Protein AF-0000000068872355 (afdb_homodimer)

Sequence (188 aa):
MAGAKAKSTAKADAQRKAGERTPVHMHPDPQFSCVRQGRVLDQIEGHEDKVYEPGECYLMPPNTKARLLGRSSPIQGSTPTPPSPLDRRWLPSAMAGAKAKSTAKADAQRKAGERTPVHMHPDPQFSCVRQGRVLDQIEGHEDKVYEPGECYLMPPNTKARLLGRSSPIQGSTPTPPSPLDRRWLPSA

Radius of gyration: 17.48 Å; Cα contacts (8 Å, |Δi|>4): 429; chains: 2; bounding box: 42×48×60 Å

Foldseek 3Di:
DPPPPPPDDDDDDDDADAFGKDAKDFAQQKDKDAAQAAKKWKDWVPDDIDIHHHPDMDIHHHPTIIMMGGHGDPPVPHDPDPDDPVNPPNPDPD/DPPPPPPDDDDDDDDADAFGKDAKDFAQQKDKDAAQAAKKWKDWVPDDIDIHHHPDMDIHHHPTIIMMGGHGDPPVPDDPDPDDPVNPPNPDPD

Solvent-accessible surface area (backbone atoms only — not comparable to full-atom values): 10446 Å² total; per-residue (Å²): 127,79,68,73,72,70,78,31,54,10,30,29,35,42,45,27,44,46,75,37,55,51,52,78,42,48,28,80,59,61,38,50,32,38,28,69,33,42,21,38,38,41,40,38,70,96,53,75,72,45,75,37,41,55,79,36,67,52,74,46,61,48,68,37,48,29,36,44,28,15,27,55,56,50,55,88,91,46,71,64,77,68,82,50,76,73,72,57,62,61,82,81,94,126,125,78,68,72,73,70,79,31,53,11,30,30,36,42,47,27,44,46,74,37,57,51,55,80,42,49,27,79,58,62,38,46,33,36,26,69,32,43,20,38,37,41,39,39,70,96,52,76,72,42,76,38,42,54,80,37,69,50,74,45,61,48,69,38,50,30,35,43,28,17,27,55,55,50,56,89,89,46,72,66,76,66,82,50,77,75,73,57,64,62,82,76,87,122

Nearest PDB structures (foldseek):
  8oz8-assembly1_A  TM=9.283E-01  e=4.177E-03  Granulicella tundricola
  4b29-assembly1_A  TM=9.163E-01  e=4.941E-03  Roseovarius nubinhibens ISM
  2b8m-assembly1_A-2  TM=8.880E-01  e=1.081E-02  Methanocaldococcus jannaschii
  5cu1-assembly1_A  TM=9.027E-01  e=1.692E-02  Ruegeria pomeroyi DSS-3
  2i45-assembly3_E  TM=8.762E-01  e=2.238E-02  Neisseria meningitidis

Organism: Emiliania huxleyi (strain CCMP1516) (NCBI:txid280463)

InterPro domains:
  IPR011051 RmlC-like cupin domain superfamily [SSF51182] (17-65)
  IPR013096 Cupin 2, conserved barrel [PF07883] (18-65)
  IPR014710 RmlC-like jelly roll fold [G3DSA:2.60.120.10] (2-69)

Structure (mmCIF, N/CA/C/O backbone):
data_AF-0000000068872355-model_v1
#
loop_
_entity.id
_entity.type
_entity.pdbx_description
1 polymer 'Cupin type-2 domain-containing protein'
#
loop_
_atom_site.group_PDB
_atom_site.id
_atom_site.type_symbol
_atom_site.label_atom_id
_atom_site.label_alt_id
_atom_site.label_comp_id
_atom_site.label_asym_id
_atom_site.label_entity_id
_atom_site.label_seq_id
_atom_site.pdbx_PDB_ins_code
_atom_site.Cartn_x
_atom_site.Cartn_y
_atom_site.Cartn_z
_atom_site.occupancy
_atom_site.B_iso_or_equiv
_atom_site.auth_seq_id
_atom_site.auth_comp_id
_atom_site.auth_asym_id
_atom_site.auth_atom_id
_atom_site.pdbx_PDB_model_num
ATOM 1 N N . MET A 1 1 ? -2.02 -13.586 -33.75 1 28.69 1 MET A N 1
ATOM 2 C CA . MET A 1 1 ? -2.254 -12.406 -32.938 1 28.69 1 MET A CA 1
ATOM 3 C C . MET A 1 1 ? -1.99 -12.719 -31.469 1 28.69 1 MET A C 1
ATOM 5 O O . MET A 1 1 ? -2.629 -13.602 -30.891 1 28.69 1 MET A O 1
ATOM 9 N N . ALA A 1 2 ? -0.794 -12.859 -31.047 1 34.19 2 ALA A N 1
ATOM 10 C CA . ALA A 1 2 ? -0.395 -13.219 -29.688 1 34.19 2 ALA A CA 1
ATOM 11 C C . ALA A 1 2 ? -1.218 -12.453 -28.656 1 34.19 2 ALA A C 1
ATOM 13 O O . ALA A 1 2 ? -1.307 -11.219 -28.719 1 34.19 2 ALA A O 1
ATOM 14 N N . GLY A 1 3 ? -2.332 -12.836 -28.375 1 36.47 3 GLY A N 1
ATOM 15 C CA . GLY A 1 3 ? -3.234 -12.18 -27.453 1 36.47 3 GLY A CA 1
ATOM 16 C C . GLY A 1 3 ? -2.512 -11.406 -26.359 1 36.47 3 GLY A C 1
ATOM 17 O O . GLY A 1 3 ? -1.562 -11.922 -25.766 1 36.47 3 GLY A O 1
ATOM 18 N N . ALA A 1 4 ? -2.32 -10.195 -26.625 1 41.22 4 ALA A N 1
ATOM 19 C CA . ALA A 1 4 ? -1.746 -9.25 -25.672 1 41.22 4 ALA A CA 1
ATOM 20 C C . ALA A 1 4 ? -2.041 -9.68 -24.234 1 41.22 4 ALA A C 1
ATOM 22 O O . ALA A 1 4 ? -3.199 -9.906 -23.875 1 41.22 4 ALA A O 1
ATOM 23 N N . LYS A 1 5 ? -1.373 -10.68 -23.766 1 47.12 5 LYS A N 1
ATOM 24 C CA . LYS A 1 5 ? -1.485 -11.125 -22.375 1 47.12 5 LYS A CA 1
ATOM 25 C C . LYS A 1 5 ? -1.863 -9.969 -21.453 1 47.12 5 LYS A C 1
ATOM 27 O O . LYS A 1 5 ? -1.129 -8.984 -21.359 1 47.12 5 LYS A O 1
ATOM 32 N N . ALA A 1 6 ? -3.057 -9.5 -21.547 1 50.94 6 ALA A N 1
ATOM 33 C CA . ALA A 1 6 ? -3.672 -8.445 -20.734 1 50.94 6 ALA A CA 1
ATOM 34 C C . ALA A 1 6 ? -3.014 -8.352 -19.359 1 50.94 6 ALA A C 1
ATOM 36 O O . ALA A 1 6 ? -2.998 -9.32 -18.609 1 50.94 6 ALA A O 1
ATOM 37 N N . LYS A 1 7 ? -1.912 -7.578 -19.406 1 61.66 7 LYS A N 1
ATOM 38 C CA . LYS A 1 7 ? -1.18 -7.422 -18.156 1 61.66 7 LYS A CA 1
ATOM 39 C C . LYS A 1 7 ? -2.125 -7.086 -17 1 61.66 7 LYS A C 1
ATOM 41 O O . LYS A 1 7 ? -2.965 -6.191 -17.125 1 61.66 7 LYS A O 1
ATOM 46 N N . SER A 1 8 ? -2.602 -8.07 -16.266 1 81.12 8 SER A N 1
ATOM 47 C CA . SER A 1 8 ? -3.578 -7.918 -15.195 1 81.12 8 SER A CA 1
ATOM 48 C C . SER A 1 8 ? -2.99 -7.141 -14.023 1 81.12 8 SER A C 1
ATOM 50 O O . SER A 1 8 ? -1.785 -7.207 -13.766 1 81.12 8 SER A O 1
ATOM 52 N N . THR A 1 9 ? -3.605 -6.043 -13.703 1 88.5 9 THR A N 1
ATOM 53 C CA . THR A 1 9 ? -3.254 -5.23 -12.547 1 88.5 9 THR A CA 1
ATOM 54 C C . THR A 1 9 ? -4.129 -5.59 -11.344 1 88.5 9 THR A C 1
ATOM 56 O O . THR A 1 9 ? -5.355 -5.668 -11.469 1 88.5 9 THR A O 1
ATOM 59 N N . ALA A 1 10 ? -3.461 -5.906 -10.328 1 92.75 10 ALA A N 1
ATOM 60 C CA . ALA A 1 10 ? -4.184 -6.086 -9.07 1 92.75 10 ALA A CA 1
ATOM 61 C C . ALA A 1 10 ? -4.316 -4.766 -8.32 1 92.75 10 ALA A C 1
ATOM 63 O O . ALA A 1 10 ? -3.422 -3.92 -8.375 1 92.75 10 ALA A O 1
ATOM 64 N N . LYS A 1 11 ? -5.457 -4.605 -7.684 1 94 11 LYS A N 1
ATOM 65 C CA . LYS A 1 11 ? -5.723 -3.436 -6.852 1 94 11 LYS A CA 1
ATOM 66 C C . LYS A 1 11 ? -6.137 -3.846 -5.441 1 94 11 LYS A C 1
ATOM 68 O O . LYS A 1 11 ? -6.996 -4.711 -5.27 1 94 11 LYS A O 1
ATOM 73 N N . ALA A 1 12 ? -5.512 -3.312 -4.469 1 95.94 12 ALA A N 1
ATOM 74 C CA . ALA A 1 12 ? -5.879 -3.529 -3.072 1 95.94 12 ALA A CA 1
ATOM 75 C C . ALA A 1 12 ? -5.934 -2.209 -2.309 1 95.94 12 ALA A C 1
ATOM 77 O O . ALA A 1 12 ? -5.148 -1.296 -2.576 1 95.94 12 ALA A O 1
ATOM 78 N N . ASP A 1 13 ? -6.828 -2.07 -1.401 1 96.38 13 ASP A N 1
ATOM 79 C CA . ASP A 1 13 ? -6.871 -0.88 -0.557 1 96.38 13 ASP A CA 1
ATOM 80 C C . ASP A 1 13 ? -5.973 -1.038 0.665 1 96.38 13 ASP A C 1
ATOM 82 O O . ASP A 1 13 ? -5.902 -2.117 1.257 1 96.38 13 ASP A O 1
ATOM 86 N N . ALA A 1 14 ? -5.223 -0.074 0.927 1 94.06 14 ALA A N 1
ATOM 87 C CA . ALA A 1 14 ? -4.398 -0.013 2.133 1 94.06 14 ALA A CA 1
ATOM 88 C C . ALA A 1 14 ? -4.941 1.021 3.115 1 94.06 14 ALA A C 1
ATOM 90 O O . ALA A 1 14 ? -5.316 2.127 2.719 1 94.06 14 ALA A O 1
ATOM 91 N N . GLN A 1 15 ? -4.938 0.632 4.328 1 92.81 15 GLN A N 1
ATOM 92 C CA . GLN A 1 15 ? -5.438 1.521 5.375 1 92.81 15 GLN A CA 1
ATOM 93 C C . GLN A 1 15 ? -4.305 2.012 6.27 1 92.81 15 GLN A C 1
ATOM 95 O O . GLN A 1 15 ? -3.412 1.24 6.625 1 92.81 15 GLN A O 1
ATOM 100 N N . ARG A 1 16 ? -4.406 3.232 6.559 1 91.06 16 ARG A N 1
ATOM 101 C CA . ARG A 1 16 ? -3.422 3.854 7.438 1 91.06 16 ARG A CA 1
ATOM 102 C C . ARG A 1 16 ? -4.098 4.742 8.477 1 91.06 16 ARG A C 1
ATOM 104 O O . ARG A 1 16 ? -4.832 5.668 8.125 1 91.06 16 ARG A O 1
ATOM 111 N N . LYS A 1 17 ? -3.783 4.488 9.703 1 87.12 17 LYS A N 1
ATOM 112 C CA . LYS A 1 17 ? -4.297 5.355 10.758 1 87.12 17 LYS A CA 1
ATOM 113 C C . LYS A 1 17 ? -3.639 6.73 10.711 1 87.12 17 LYS A C 1
ATOM 115 O O . LYS A 1 17 ? -2.547 6.883 10.156 1 87.12 17 LYS A O 1
ATOM 120 N N . ALA A 1 18 ? -4.398 7.68 11.242 1 86.19 18 ALA A N 1
ATOM 121 C CA . ALA A 1 18 ? -3.775 9 11.352 1 86.19 18 ALA A CA 1
ATOM 122 C C . ALA A 1 18 ? -2.455 8.922 12.109 1 86.19 18 ALA A C 1
ATOM 124 O O . ALA A 1 18 ? -2.389 8.336 13.195 1 86.19 18 ALA A O 1
ATOM 125 N N . GLY A 1 19 ? -1.415 9.438 11.5 1 84.31 19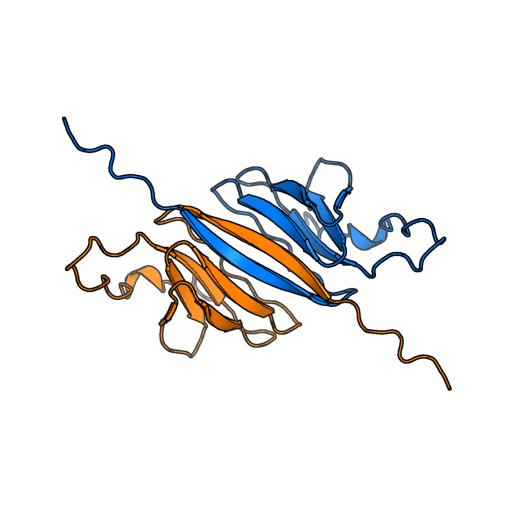 GLY A N 1
ATOM 126 C CA . GLY A 1 19 ? -0.105 9.445 12.133 1 84.31 19 GLY A CA 1
ATOM 127 C C . GLY A 1 19 ? 0.741 8.242 11.773 1 84.31 19 GLY A C 1
ATOM 128 O O . GLY A 1 19 ? 1.952 8.234 12.008 1 84.31 19 GLY A O 1
ATOM 129 N N . GLU A 1 20 ? 0.074 7.184 11.234 1 85.25 20 GLU A N 1
ATOM 130 C CA . GLU A 1 20 ? 0.83 6 10.828 1 85.25 20 GLU A CA 1
ATOM 131 C C . GLU A 1 20 ? 1.689 6.289 9.602 1 85.25 20 GLU A C 1
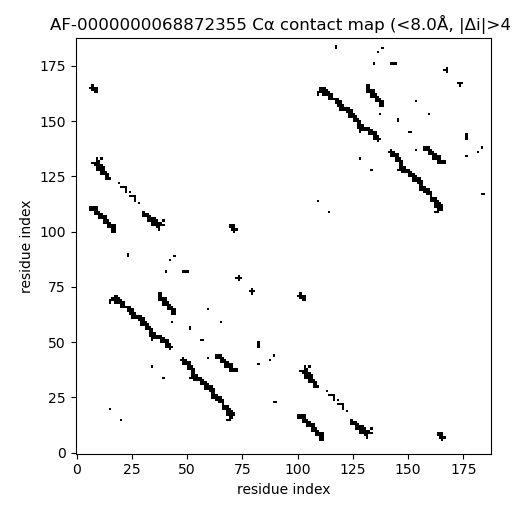ATOM 133 O O . GLU A 1 20 ? 1.227 6.91 8.648 1 85.25 20 GLU A O 1
ATOM 138 N N . ARG A 1 21 ? 2.967 5.727 9.633 1 86.31 21 ARG A N 1
ATOM 139 C CA . ARG A 1 21 ? 3.908 5.922 8.531 1 86.31 21 ARG A CA 1
ATOM 140 C C . ARG A 1 21 ? 4.402 4.582 7.996 1 86.31 21 ARG A C 1
ATOM 142 O O . ARG A 1 21 ? 4.66 3.654 8.766 1 86.31 21 ARG A O 1
ATOM 149 N N . THR A 1 22 ? 4.438 4.551 6.684 1 86 22 THR A N 1
ATOM 150 C CA . THR A 1 22 ? 5.16 3.418 6.117 1 86 22 THR A CA 1
ATOM 151 C C . THR A 1 22 ? 6.664 3.598 6.293 1 86 22 THR A C 1
ATOM 153 O O . THR A 1 22 ? 7.156 4.723 6.395 1 86 22 THR A O 1
ATOM 156 N N . PRO A 1 23 ? 7.375 2.473 6.387 1 82.88 23 PRO A N 1
ATOM 157 C CA . PRO A 1 23 ? 8.82 2.662 6.258 1 82.88 23 PRO A CA 1
ATOM 158 C C . PRO A 1 23 ? 9.219 3.27 4.914 1 82.88 23 PRO A C 1
ATOM 160 O O . PRO A 1 23 ? 8.453 3.201 3.949 1 82.88 23 PRO A O 1
ATOM 163 N N . VAL A 1 24 ? 10.414 3.885 4.926 1 84.62 24 VAL A N 1
ATOM 164 C CA . VAL A 1 24 ? 10.961 4.352 3.656 1 84.62 24 VAL A CA 1
ATOM 165 C C . VAL A 1 24 ? 11.266 3.158 2.754 1 84.62 24 VAL A C 1
ATOM 167 O O . VAL A 1 24 ? 11.867 2.176 3.195 1 84.62 24 VAL A O 1
ATOM 170 N N . HIS A 1 25 ? 10.805 3.252 1.502 1 81.62 25 HIS A N 1
ATOM 171 C CA . HIS A 1 25 ? 11.031 2.158 0.563 1 81.62 25 HIS A CA 1
ATOM 172 C C . HIS A 1 25 ? 11.055 2.664 -0.875 1 81.62 25 HIS A C 1
ATOM 174 O O . HIS A 1 25 ? 10.812 3.846 -1.128 1 81.62 25 HIS A O 1
ATOM 180 N N . MET A 1 26 ? 11.492 1.757 -1.706 1 84.19 26 MET A N 1
ATOM 181 C CA . MET A 1 26 ? 11.453 2.025 -3.141 1 84.19 26 MET A CA 1
ATOM 182 C C . MET A 1 26 ? 11.039 0.779 -3.916 1 84.19 26 MET A C 1
ATOM 184 O O . MET A 1 26 ? 11.125 -0.336 -3.398 1 84.19 26 MET A O 1
ATOM 188 N N . HIS A 1 27 ? 10.531 1.005 -5.004 1 83.75 27 HIS A N 1
ATOM 189 C CA . HIS A 1 27 ? 10.094 -0.075 -5.879 1 83.75 27 HIS A CA 1
ATOM 190 C C . HIS A 1 27 ? 10.57 0.144 -7.309 1 83.75 27 HIS A C 1
ATOM 192 O O . HIS A 1 27 ? 10.594 1.276 -7.797 1 83.75 27 HIS A O 1
ATOM 198 N N . PRO A 1 28 ? 10.914 -1.012 -7.93 1 84.75 28 PRO A N 1
ATOM 199 C CA . PRO A 1 28 ? 11.367 -0.878 -9.312 1 84.75 28 PRO A CA 1
ATOM 200 C C . PRO A 1 28 ? 10.258 -0.408 -10.258 1 84.75 28 PRO A C 1
ATOM 202 O O . PRO A 1 28 ? 10.539 0.254 -11.258 1 84.75 28 PRO A O 1
ATOM 205 N N . ASP A 1 29 ? 9.047 -0.782 -9.984 1 85.19 29 ASP A N 1
ATOM 206 C CA . ASP A 1 29 ? 7.902 -0.348 -10.781 1 85.19 29 ASP A CA 1
ATOM 207 C C . ASP A 1 29 ? 7.254 0.896 -10.18 1 85.19 29 ASP A C 1
ATOM 209 O O . ASP A 1 29 ? 7.262 1.078 -8.961 1 85.19 29 ASP A O 1
ATOM 213 N N . PRO A 1 30 ? 6.766 1.757 -11.086 1 90.19 30 PRO A N 1
ATOM 214 C CA . PRO A 1 30 ? 5.988 2.859 -10.516 1 90.19 30 PRO A CA 1
ATOM 215 C C . PRO A 1 30 ? 4.746 2.379 -9.773 1 90.19 30 PRO A C 1
ATOM 217 O O . PRO A 1 30 ? 4.156 1.358 -10.133 1 90.19 30 PRO A O 1
ATOM 220 N N . GLN A 1 31 ? 4.379 3.09 -8.75 1 90.31 31 GLN A N 1
ATOM 221 C CA . GLN A 1 31 ? 3.174 2.764 -7.996 1 90.31 31 GLN A CA 1
ATOM 222 C C . GLN A 1 31 ? 2.143 3.885 -8.094 1 90.31 31 GLN A C 1
ATOM 224 O O . GLN A 1 31 ? 2.434 5.035 -7.766 1 90.31 31 GLN A O 1
ATOM 229 N N . PHE A 1 32 ? 1.009 3.506 -8.562 1 91.94 32 PHE A N 1
ATOM 230 C CA . PHE A 1 32 ? -0.112 4.43 -8.695 1 91.94 32 PHE A CA 1
ATOM 231 C C . PHE A 1 32 ? -1.19 4.129 -7.664 1 91.94 32 PHE A C 1
ATOM 233 O O . PHE A 1 32 ? -1.651 2.99 -7.555 1 91.94 32 PHE A O 1
ATOM 240 N N . SER A 1 33 ? -1.611 5.18 -6.91 1 95.62 33 SER A N 1
ATOM 241 C CA . SER A 1 33 ? -2.598 5.008 -5.848 1 95.62 33 SER A CA 1
ATOM 242 C C . SER A 1 33 ? -3.596 6.16 -5.828 1 95.62 33 SER A C 1
ATOM 244 O O . SER A 1 33 ? -3.242 7.297 -6.145 1 95.62 33 SER A O 1
ATOM 246 N N . CYS A 1 34 ? -4.816 5.848 -5.48 1 96.06 34 CYS A N 1
ATOM 247 C CA . CYS A 1 34 ? -5.84 6.867 -5.27 1 96.06 34 CYS A CA 1
ATOM 248 C C . CYS A 1 34 ? -6.395 6.801 -3.85 1 96.06 34 CYS A C 1
ATOM 250 O O . CYS A 1 34 ? -6.727 5.719 -3.359 1 96.06 34 CYS A O 1
ATOM 252 N N . VAL A 1 35 ? -6.531 7.973 -3.256 1 96.06 35 VAL A N 1
ATOM 253 C CA . VAL A 1 35 ? -7.113 8.031 -1.918 1 96.06 35 VAL A CA 1
ATOM 254 C C . VAL A 1 35 ? -8.625 7.852 -2.002 1 96.06 35 VAL A C 1
ATOM 256 O O . VAL A 1 35 ? -9.289 8.5 -2.814 1 96.06 35 VAL A O 1
ATOM 259 N N . ARG A 1 36 ? -9.164 7.004 -1.161 1 94.25 36 ARG A N 1
ATOM 260 C CA . ARG A 1 36 ? -10.594 6.719 -1.162 1 94.25 36 ARG A CA 1
ATOM 261 C C . ARG A 1 36 ? -11.266 7.293 0.078 1 94.25 36 ARG A C 1
ATOM 263 O O . ARG A 1 36 ? -12.453 7.617 0.051 1 94.25 36 ARG A O 1
ATOM 270 N N . GLN A 1 37 ? -10.594 7.363 1.083 1 92.88 37 GLN A N 1
ATOM 271 C CA . GLN A 1 37 ? -11.047 7.891 2.365 1 92.88 37 GLN A CA 1
ATOM 272 C C . GLN A 1 37 ? -9.891 8.523 3.141 1 92.88 37 GLN A C 1
ATOM 274 O O . GLN A 1 37 ? -8.766 8.023 3.1 1 92.88 37 GLN A O 1
ATOM 279 N N . GLY A 1 38 ? -10.234 9.609 3.863 1 92.44 38 GLY A N 1
ATOM 280 C CA . GLY A 1 38 ? -9.219 10.273 4.66 1 92.44 38 GLY A CA 1
ATOM 281 C C . GLY A 1 38 ? -8.219 11.055 3.826 1 92.44 38 GLY A C 1
ATOM 282 O O . GLY A 1 38 ? -8.578 11.625 2.793 1 92.44 38 GLY A O 1
ATOM 283 N N . ARG A 1 39 ? -6.992 11.227 4.434 1 92.81 39 ARG A N 1
ATOM 284 C CA . ARG A 1 39 ? -5.918 11.961 3.773 1 92.81 39 ARG A CA 1
ATOM 285 C C . ARG A 1 39 ? -4.594 11.219 3.895 1 92.81 39 ARG A C 1
ATOM 287 O O . ARG A 1 39 ? -4.34 10.547 4.898 1 92.81 39 ARG A O 1
ATOM 294 N N . VAL A 1 40 ? -3.814 11.375 2.879 1 93.25 40 VAL A N 1
ATOM 295 C CA . VAL A 1 40 ? -2.514 10.711 2.848 1 93.25 40 VAL A CA 1
ATOM 296 C C . VAL A 1 40 ? -1.426 11.727 2.5 1 93.25 40 VAL A C 1
ATOM 298 O O . VAL A 1 40 ? -1.55 12.469 1.524 1 93.25 40 VAL A O 1
ATOM 301 N N . LEU A 1 41 ? -0.436 11.82 3.312 1 92.38 41 LEU A N 1
ATOM 302 C CA . LEU A 1 41 ? 0.767 12.578 2.986 1 92.38 41 LEU A CA 1
ATOM 303 C C . LEU A 1 41 ? 1.761 11.719 2.215 1 92.38 41 LEU A C 1
ATOM 305 O O . LEU A 1 41 ? 2.164 10.648 2.689 1 92.38 41 LEU A O 1
ATOM 309 N N . ASP A 1 42 ? 2.064 12.133 1.041 1 92.31 42 ASP A N 1
ATOM 310 C CA . ASP A 1 42 ? 3.062 11.477 0.203 1 92.31 42 ASP A CA 1
ATOM 311 C C . ASP A 1 42 ? 4.391 12.227 0.238 1 92.31 42 ASP A C 1
ATOM 313 O O . ASP A 1 42 ? 4.441 13.422 -0.074 1 92.31 42 ASP A O 1
ATOM 317 N N . GLN A 1 43 ? 5.453 11.562 0.608 1 92.31 43 GLN A N 1
ATOM 318 C CA . GLN A 1 43 ? 6.801 12.125 0.64 1 92.31 43 GLN A CA 1
ATOM 319 C C . GLN A 1 43 ? 7.734 11.359 -0.29 1 92.31 43 GLN A C 1
ATOM 321 O O . GLN A 1 43 ? 8.031 10.188 -0.05 1 92.31 43 GLN A O 1
ATOM 326 N N . ILE A 1 44 ? 8.18 12.023 -1.299 1 91.56 44 ILE A N 1
ATOM 327 C CA . ILE A 1 44 ? 9.039 11.43 -2.314 1 91.56 44 ILE A CA 1
ATOM 328 C C . ILE A 1 44 ? 10.383 12.156 -2.348 1 91.56 44 ILE A C 1
ATOM 330 O O . ILE A 1 44 ? 10.43 13.383 -2.377 1 91.56 44 ILE A O 1
ATOM 334 N N . GLU A 1 45 ? 11.453 11.312 -2.291 1 91.19 45 GLU A N 1
ATOM 335 C CA . GLU A 1 45 ? 12.789 11.898 -2.359 1 91.19 45 GLU A CA 1
ATOM 336 C C . GLU A 1 45 ? 12.922 12.828 -3.562 1 91.19 45 GLU A C 1
ATOM 338 O O . GLU A 1 45 ? 12.617 12.438 -4.691 1 91.19 45 GLU A O 1
ATOM 343 N N . GLY A 1 46 ? 13.328 14.039 -3.307 1 90.38 46 GLY A N 1
ATOM 344 C CA . GLY A 1 46 ? 13.57 15.016 -4.359 1 90.38 46 GLY A CA 1
ATOM 345 C C . GLY A 1 46 ? 12.312 15.758 -4.777 1 90.38 46 GLY A C 1
ATOM 346 O O . GLY A 1 46 ? 12.344 16.562 -5.715 1 90.38 46 GLY A O 1
ATOM 347 N N . HIS A 1 47 ? 11.195 15.531 -4.246 1 90.94 47 HIS A N 1
ATOM 348 C CA . HIS A 1 47 ? 9.93 16.188 -4.566 1 90.94 47 HIS A CA 1
ATOM 349 C C . HIS A 1 47 ? 9.352 16.891 -3.342 1 90.94 47 HIS A C 1
ATOM 351 O O . HIS A 1 47 ? 9.727 16.578 -2.209 1 90.94 47 HIS A O 1
ATOM 357 N N . GLU A 1 48 ? 8.5 17.812 -3.531 1 89.69 48 GLU A N 1
ATOM 358 C CA . GLU A 1 48 ? 7.758 18.406 -2.424 1 89.69 48 GLU A CA 1
ATOM 359 C C . GLU A 1 48 ? 6.781 17.406 -1.81 1 89.69 48 GLU A C 1
ATOM 361 O O . GLU A 1 48 ? 6.211 16.578 -2.516 1 89.69 48 GLU A O 1
ATOM 366 N N . ASP A 1 49 ? 6.609 17.562 -0.475 1 89.62 49 ASP A N 1
ATOM 367 C CA . ASP A 1 49 ? 5.586 16.766 0.192 1 89.62 49 ASP A CA 1
ATOM 368 C C . ASP A 1 49 ? 4.188 17.172 -0.267 1 89.62 49 ASP A C 1
ATOM 370 O O . ASP A 1 49 ? 3.898 18.359 -0.424 1 89.62 49 ASP A O 1
ATOM 374 N N . LYS A 1 50 ? 3.318 16.219 -0.441 1 93.19 50 LYS A N 1
ATOM 375 C CA . LYS A 1 50 ? 1.967 16.531 -0.896 1 93.19 50 LYS A CA 1
ATOM 376 C C . LYS A 1 50 ? 0.925 15.719 -0.132 1 93.19 50 LYS A C 1
ATOM 378 O O . LYS A 1 50 ? 1.118 14.523 0.112 1 93.19 50 LYS A O 1
ATOM 383 N N . VAL A 1 51 ? -0.12 16.375 0.246 1 92.38 51 VAL A N 1
ATOM 384 C CA . VAL A 1 51 ? -1.262 15.703 0.863 1 92.38 51 VAL A CA 1
ATOM 385 C C . VAL A 1 51 ? -2.334 15.43 -0.19 1 92.38 51 VAL A C 1
ATOM 387 O O . VAL A 1 51 ? -2.699 16.328 -0.957 1 92.38 51 VAL A O 1
ATOM 390 N N . TYR A 1 52 ? -2.836 14.297 -0.196 1 93.81 52 TYR A N 1
ATOM 391 C CA . TYR A 1 52 ? -3.895 13.898 -1.121 1 93.81 52 TYR A CA 1
ATOM 392 C C . TYR A 1 52 ? -5.184 13.586 -0.373 1 93.81 52 TYR A C 1
ATOM 394 O O . TYR A 1 52 ? -5.156 12.984 0.704 1 93.81 52 TYR A O 1
ATOM 402 N N . GLU A 1 53 ? -6.23 14.008 -0.951 1 93.5 53 GLU A N 1
ATOM 403 C CA . GLU A 1 53 ? -7.566 13.836 -0.385 1 93.5 53 GLU A CA 1
ATOM 404 C C . GLU A 1 53 ? -8.383 12.836 -1.202 1 93.5 53 GLU A C 1
ATOM 406 O O . GLU A 1 53 ? -7.965 12.414 -2.283 1 93.5 53 GLU A O 1
ATOM 411 N N . PRO A 1 54 ? -9.539 12.398 -0.682 1 93.44 54 PRO A N 1
ATOM 412 C CA . PRO A 1 54 ? -10.32 11.398 -1.411 1 93.44 54 PRO A CA 1
ATOM 413 C C . PRO A 1 54 ? -10.609 11.812 -2.852 1 93.44 54 PRO A C 1
ATOM 415 O O . PRO A 1 54 ? -11.031 12.945 -3.1 1 93.44 54 PRO A O 1
ATOM 418 N N . GLY A 1 55 ? -10.391 10.891 -3.699 1 94.75 55 GLY A N 1
ATOM 419 C CA . GLY A 1 55 ? -10.602 11.156 -5.113 1 94.75 55 GLY A CA 1
ATOM 420 C C . GLY A 1 55 ? -9.336 11.555 -5.844 1 94.75 55 GLY A C 1
ATOM 421 O O . GLY A 1 55 ? -9.273 11.484 -7.074 1 94.75 55 GLY A O 1
ATOM 422 N N . GLU A 1 56 ? -8.336 12.016 -5.113 1 96 56 GLU A N 1
ATOM 423 C CA . GLU A 1 56 ? -7.055 12.367 -5.723 1 96 56 GLU A CA 1
ATOM 424 C C . GLU A 1 56 ? -6.121 11.164 -5.777 1 96 56 GLU A C 1
ATOM 426 O O . GLU A 1 56 ? -6.207 10.266 -4.941 1 96 56 GLU A O 1
ATOM 431 N N . CYS A 1 57 ? -5.301 11.211 -6.797 1 97 57 CYS A N 1
ATOM 432 C CA . CYS A 1 57 ? -4.383 10.102 -7.031 1 97 57 CYS A CA 1
ATOM 433 C C . CYS A 1 57 ? -2.938 10.594 -7.07 1 97 57 CYS A C 1
ATOM 435 O O . CYS A 1 57 ? -2.682 11.766 -7.348 1 97 57 CYS A O 1
ATOM 437 N N . TYR A 1 58 ? -2.059 9.719 -6.754 1 95 58 TYR A N 1
ATOM 438 C CA . TYR A 1 58 ? -0.639 10.047 -6.762 1 95 58 TYR A CA 1
ATOM 439 C C . TYR A 1 58 ? 0.181 8.914 -7.375 1 95 58 TYR A C 1
ATOM 441 O O . TYR A 1 58 ? -0.266 7.77 -7.414 1 95 58 TYR A O 1
ATOM 449 N N . LEU A 1 59 ? 1.325 9.305 -7.91 1 94.62 59 LEU A N 1
ATOM 450 C CA . LEU A 1 59 ? 2.287 8.391 -8.516 1 94.62 59 LEU A CA 1
ATOM 451 C C . LEU A 1 59 ? 3.627 8.445 -7.785 1 94.62 59 LEU A C 1
ATOM 453 O O . LEU A 1 59 ? 4.195 9.531 -7.609 1 94.62 59 LEU A O 1
ATOM 457 N N . MET A 1 60 ? 4.074 7.348 -7.332 1 92.69 60 MET A N 1
ATOM 458 C CA . MET A 1 60 ? 5.449 7.227 -6.852 1 92.69 60 MET A CA 1
ATOM 459 C C . MET A 1 60 ? 6.367 6.719 -7.957 1 92.69 60 MET A C 1
ATOM 461 O O . MET A 1 60 ? 6.18 5.613 -8.469 1 92.69 60 MET A O 1
ATOM 465 N N . PRO A 1 61 ? 7.375 7.516 -8.359 1 94.19 61 PRO A N 1
ATOM 466 C CA . PRO A 1 61 ? 8.234 7.102 -9.469 1 94.19 61 PRO A CA 1
ATOM 467 C C . PRO A 1 61 ? 9.07 5.863 -9.141 1 94.19 61 PRO A C 1
ATOM 469 O O . PRO A 1 61 ? 9.32 5.578 -7.965 1 94.19 61 PRO A O 1
ATOM 472 N N . PRO A 1 62 ? 9.445 5.09 -10.227 1 91.88 62 PRO A N 1
ATOM 473 C CA . PRO A 1 62 ? 10.281 3.912 -9.977 1 91.88 62 PRO A CA 1
ATOM 474 C C . PRO A 1 62 ? 11.648 4.266 -9.383 1 91.88 62 PRO A C 1
ATOM 476 O O . PRO A 1 62 ? 12.219 5.301 -9.734 1 91.88 62 PRO A O 1
ATOM 479 N N . ASN A 1 63 ? 12.062 3.41 -8.461 1 92.38 63 ASN A N 1
ATOM 480 C CA . ASN A 1 63 ? 13.406 3.465 -7.906 1 92.38 63 ASN A CA 1
ATOM 481 C C . ASN A 1 63 ? 13.664 4.785 -7.188 1 92.38 63 ASN A C 1
ATOM 483 O O . ASN A 1 63 ? 14.766 5.336 -7.258 1 92.38 63 ASN A O 1
ATOM 487 N N . THR A 1 64 ? 12.664 5.359 -6.57 1 92.5 64 THR A N 1
ATOM 488 C CA . THR A 1 64 ? 12.727 6.59 -5.789 1 92.5 64 THR A CA 1
ATOM 489 C C . THR A 1 64 ? 12.258 6.344 -4.359 1 92.5 64 THR A C 1
ATOM 491 O O . THR A 1 64 ? 11.195 5.754 -4.137 1 92.5 64 THR A O 1
ATOM 494 N N . LYS A 1 65 ? 13.031 6.691 -3.445 1 90.38 65 LYS A N 1
ATOM 495 C CA . LYS A 1 65 ? 12.641 6.52 -2.049 1 90.38 65 LYS A CA 1
ATOM 496 C C . LYS A 1 65 ? 11.375 7.316 -1.728 1 90.38 65 LYS A C 1
ATOM 498 O O . LYS A 1 65 ? 11.25 8.477 -2.121 1 90.38 65 LYS A O 1
ATOM 503 N N . ALA A 1 66 ? 10.492 6.656 -1.007 1 90.81 66 ALA A N 1
ATOM 504 C CA . ALA A 1 66 ? 9.234 7.312 -0.66 1 90.81 66 ALA A CA 1
ATOM 505 C C . ALA A 1 66 ? 8.656 6.75 0.64 1 90.81 66 ALA A C 1
ATOM 507 O O . ALA A 1 66 ? 9.102 5.699 1.114 1 90.81 66 ALA A O 1
ATOM 508 N N . ARG A 1 67 ? 7.809 7.516 1.229 1 89.62 67 ARG A N 1
ATOM 509 C CA . ARG A 1 67 ? 6.984 7.023 2.328 1 89.62 67 ARG A CA 1
ATOM 510 C C . ARG A 1 67 ? 5.621 7.711 2.336 1 89.62 67 ARG A C 1
ATOM 512 O O . ARG A 1 67 ? 5.461 8.789 1.765 1 89.62 67 ARG A O 1
ATOM 519 N N . LEU A 1 68 ? 4.672 7.055 2.9 1 91.62 68 LEU A N 1
ATOM 520 C CA . LEU A 1 68 ? 3.316 7.566 3.074 1 91.62 68 LEU A CA 1
ATOM 521 C C . LEU A 1 68 ? 2.988 7.746 4.551 1 91.62 68 LEU A C 1
ATOM 523 O O . LEU A 1 68 ? 3.504 7.012 5.398 1 91.62 68 LEU A O 1
ATOM 527 N N . LEU A 1 69 ? 2.16 8.727 4.836 1 89.44 69 LEU A N 1
ATOM 528 C CA . LEU A 1 69 ? 1.63 8.945 6.176 1 89.44 69 LEU A CA 1
ATOM 529 C C . LEU A 1 69 ? 0.117 9.141 6.137 1 89.44 69 LEU A C 1
ATOM 531 O O . LEU A 1 69 ? -0.394 9.914 5.32 1 89.44 69 LEU A O 1
ATOM 535 N N . GLY A 1 70 ? -0.604 8.328 6.945 1 90.5 70 GLY A N 1
ATOM 536 C CA . GLY A 1 70 ? -2.004 8.656 7.164 1 90.5 70 GLY A CA 1
ATOM 537 C C . GLY A 1 70 ? -2.199 9.945 7.945 1 90.5 70 GLY A C 1
ATOM 538 O O . GLY A 1 70 ? -1.494 10.195 8.93 1 90.5 70 GLY A O 1
ATOM 539 N N . ARG A 1 71 ? -3.156 10.703 7.43 1 86.69 71 ARG A N 1
ATOM 540 C CA . ARG A 1 71 ? -3.441 11.969 8.102 1 86.69 71 ARG A CA 1
ATOM 541 C C . ARG A 1 71 ? -4.91 12.062 8.5 1 86.69 71 ARG A C 1
ATOM 543 O O . ARG A 1 71 ? -5.77 11.453 7.863 1 86.69 71 ARG A O 1
ATOM 550 N N . SER A 1 72 ? -5.082 12.758 9.602 1 76.81 72 SER A N 1
ATOM 551 C CA . SER A 1 72 ? -6.457 13.023 10.008 1 76.81 72 SER A CA 1
ATOM 552 C C . SER A 1 72 ? -7.141 13.992 9.047 1 76.81 72 SER A C 1
ATOM 554 O O . SER A 1 72 ? -6.477 14.789 8.383 1 76.81 72 SER A O 1
ATOM 556 N N . SER A 1 73 ? -8.391 13.625 8.773 1 66.81 73 SER A N 1
ATOM 557 C CA . SER A 1 73 ? -9.156 14.625 8.031 1 66.81 73 SER A CA 1
ATOM 558 C C . SER A 1 73 ? -9.148 15.969 8.75 1 66.81 73 SER A C 1
ATOM 560 O O . SER A 1 73 ? -9.141 16.016 9.984 1 66.81 73 SER A O 1
ATOM 562 N N . PRO A 1 74 ? -8.695 17 7.953 1 55.94 74 PRO A N 1
ATOM 563 C CA . PRO A 1 74 ? -8.758 18.281 8.664 1 55.94 74 PRO A CA 1
ATOM 564 C C . PRO A 1 74 ? -10.062 18.453 9.445 1 55.94 74 PRO A C 1
ATOM 566 O O . PRO A 1 74 ? -11.094 17.891 9.055 1 55.94 74 PRO A O 1
ATOM 569 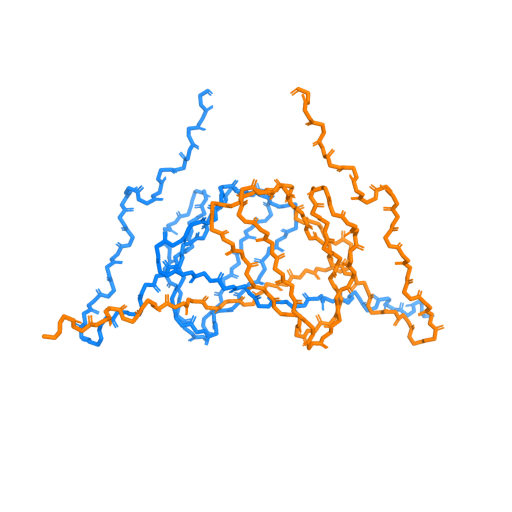N N . ILE A 1 75 ? -9.914 18.531 10.711 1 47.25 75 ILE A N 1
ATOM 570 C CA . ILE A 1 75 ? -11.133 19.062 11.312 1 47.25 75 ILE A CA 1
ATOM 571 C C . ILE A 1 75 ? -11.781 20.062 10.375 1 47.25 75 ILE A C 1
ATOM 573 O O . ILE A 1 75 ? -11.086 20.812 9.672 1 47.25 75 ILE A O 1
ATOM 577 N N . GLN A 1 76 ? -12.992 19.812 9.977 1 46.78 76 GLN A N 1
ATOM 578 C CA . GLN A 1 76 ? -13.727 20.875 9.289 1 46.78 76 GLN A CA 1
ATOM 579 C C . GLN A 1 76 ? -13.297 22.25 9.766 1 46.78 76 GLN A C 1
ATOM 581 O O . GLN A 1 76 ? -13.297 22.531 10.969 1 46.78 76 GLN A O 1
ATOM 586 N N . GLY A 1 77 ? -12.773 23.062 8.766 1 47.38 77 GLY A N 1
ATOM 587 C CA . GLY A 1 77 ? -12.383 24.453 9 1 47.38 77 GLY A CA 1
ATOM 588 C C . GLY A 1 77 ? -10.891 24.609 9.234 1 47.38 77 GLY A C 1
ATOM 589 O O . GLY A 1 77 ? -10.398 25.734 9.344 1 47.38 77 GLY A O 1
ATOM 590 N N . SER A 1 78 ? -10.352 23.453 9.648 1 46.59 78 SER A N 1
ATOM 591 C CA . SER A 1 78 ? -8.938 23.672 9.938 1 46.59 78 SER A CA 1
ATOM 592 C C . SER A 1 78 ? -8.07 23.359 8.727 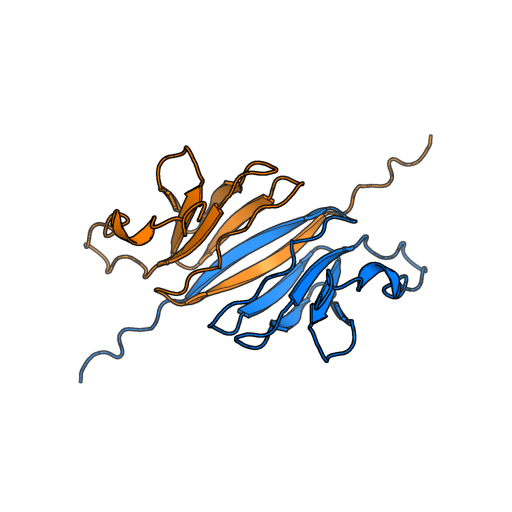1 46.59 78 SER A C 1
ATOM 594 O O . SER A 1 78 ? -8.453 22.547 7.875 1 46.59 78 SER A O 1
ATOM 596 N N . THR A 1 79 ? -7.285 24.234 8.297 1 45.62 79 THR A N 1
ATOM 597 C CA . THR A 1 79 ? -6.32 24.062 7.215 1 45.62 79 THR A CA 1
ATOM 598 C C . THR A 1 79 ? -5.461 22.828 7.445 1 45.62 79 THR A C 1
ATOM 600 O O . THR A 1 79 ? -4.957 22.609 8.547 1 45.62 79 THR A O 1
ATOM 603 N N . PRO A 1 80 ? -5.66 21.953 6.602 1 51.31 80 PRO A N 1
ATOM 604 C CA . PRO A 1 80 ? -4.781 20.797 6.777 1 51.31 80 PRO A CA 1
ATOM 605 C C . PRO A 1 80 ? -3.381 21.188 7.242 1 51.31 80 PRO A C 1
ATOM 607 O O . PRO A 1 80 ? -2.861 22.234 6.844 1 51.31 80 PRO A O 1
ATOM 610 N N . THR A 1 81 ? -2.979 20.656 8.383 1 50.97 81 THR A N 1
ATOM 611 C CA . THR A 1 81 ? -1.622 20.938 8.844 1 50.97 81 THR A CA 1
ATOM 612 C C . THR A 1 81 ? -0.599 20.531 7.789 1 50.97 81 THR A C 1
ATOM 614 O O . THR A 1 81 ? -0.632 19.391 7.297 1 50.97 81 THR A O 1
ATOM 617 N N . PRO A 1 82 ? 0.034 21.469 7.238 1 52.91 82 PRO A N 1
ATOM 618 C CA . PRO A 1 82 ? 1.084 21.125 6.277 1 52.91 82 PRO A CA 1
ATOM 619 C C . PRO A 1 82 ? 2.084 20.109 6.832 1 52.91 82 PRO A C 1
ATOM 621 O O . PRO A 1 82 ? 2.225 19.984 8.055 1 52.91 82 PRO A O 1
ATOM 624 N N . PRO A 1 83 ? 2.436 19.219 6.012 1 53.41 83 PRO A N 1
ATOM 625 C CA . PRO A 1 83 ? 3.494 18.328 6.496 1 53.41 83 PRO A CA 1
ATOM 626 C C . PRO A 1 83 ? 4.621 19.078 7.203 1 53.41 83 PRO A C 1
ATOM 628 O O . PRO A 1 83 ? 4.891 20.234 6.879 1 53.41 83 PRO A O 1
ATOM 631 N N . SER A 1 84 ? 4.895 18.625 8.375 1 51.28 84 SER A N 1
ATOM 632 C CA . SER A 1 84 ? 6.035 19.219 9.07 1 51.28 84 SER A CA 1
ATOM 633 C C . SER A 1 84 ? 7.355 18.719 8.492 1 51.28 84 SER A C 1
ATOM 635 O O . SER A 1 84 ? 7.438 17.594 8 1 51.28 84 SER A O 1
ATOM 637 N N . PRO A 1 85 ? 8.289 19.625 8.289 1 49.88 85 PRO A N 1
ATOM 638 C CA . PRO A 1 85 ? 9.617 19.188 7.863 1 49.88 85 PRO A CA 1
ATOM 639 C C . PRO A 1 85 ? 10.102 17.953 8.625 1 49.88 85 PRO A C 1
ATOM 641 O O . PRO A 1 85 ? 10.898 17.172 8.102 1 49.88 85 PRO A O 1
ATOM 644 N N . LEU A 1 86 ? 9.617 17.875 9.773 1 47.5 86 LEU A N 1
ATOM 645 C CA . LEU A 1 86 ? 10.047 16.75 10.602 1 47.5 86 LEU A CA 1
ATOM 646 C C . LEU A 1 86 ? 9.508 15.438 10.055 1 47.5 86 LEU A C 1
ATOM 648 O O . LEU A 1 86 ? 10.031 14.367 10.383 1 47.5 86 LEU A O 1
ATOM 652 N N . ASP A 1 87 ? 8.453 15.578 9.438 1 51.88 87 ASP A N 1
ATOM 653 C CA . ASP A 1 87 ? 7.867 14.375 8.852 1 51.88 87 ASP A CA 1
ATOM 654 C C . ASP A 1 87 ? 8.789 13.773 7.793 1 51.88 87 ASP A C 1
ATOM 656 O O . ASP A 1 87 ? 8.703 12.586 7.488 1 51.88 87 ASP A O 1
ATOM 660 N N . ARG A 1 88 ? 9.531 14.641 7.211 1 48.19 88 ARG A N 1
ATOM 661 C CA . ARG A 1 88 ? 10.391 14.227 6.113 1 48.19 88 ARG A CA 1
ATOM 662 C C . ARG A 1 88 ? 11.68 13.594 6.641 1 48.19 88 ARG A C 1
ATOM 664 O O . ARG A 1 88 ? 12.672 13.5 5.922 1 48.19 88 ARG A O 1
ATOM 671 N N . ARG A 1 89 ? 11.906 13.43 7.883 1 42.41 89 ARG A N 1
ATOM 672 C CA . ARG A 1 89 ? 13.234 12.867 8.102 1 42.41 89 ARG A CA 1
ATOM 673 C C . ARG A 1 89 ? 13.422 11.586 7.289 1 42.41 89 ARG A C 1
ATOM 675 O O . ARG A 1 89 ? 12.742 10.586 7.523 1 42.41 89 ARG A O 1
ATOM 682 N N . TRP A 1 90 ? 13.688 11.781 6.074 1 42.22 90 TRP A N 1
ATOM 683 C CA . TRP A 1 90 ? 14.156 10.641 5.305 1 42.22 90 TRP A CA 1
ATOM 684 C C . TRP A 1 90 ? 15.25 9.883 6.059 1 42.22 90 TRP A C 1
ATOM 686 O O . TRP A 1 90 ? 16.094 10.5 6.707 1 42.22 90 TRP A O 1
ATOM 696 N N . LEU A 1 91 ? 14.953 8.922 6.852 1 41 91 LEU A N 1
ATOM 697 C CA . LEU A 1 91 ? 16.141 8.281 7.418 1 41 91 LEU A CA 1
ATOM 698 C C . LEU A 1 91 ? 17.328 8.406 6.473 1 41 91 LEU A C 1
ATOM 700 O O . LEU A 1 91 ? 17.172 8.273 5.254 1 41 91 LEU A O 1
ATOM 704 N N . PRO A 1 92 ? 18.641 8.945 7.109 1 32.94 92 PRO A N 1
ATOM 705 C CA . PRO A 1 92 ? 19.953 9.352 6.605 1 32.94 92 PRO A CA 1
ATOM 706 C C . PRO A 1 92 ? 20.406 8.508 5.414 1 32.94 92 PRO A C 1
ATOM 708 O O . PRO A 1 92 ? 19.969 7.363 5.258 1 32.94 92 PRO A O 1
ATOM 711 N N . SER A 1 93 ? 21.266 9.078 4.48 1 28.39 93 SER A N 1
ATOM 712 C CA . SER A 1 93 ? 22.5 9 3.695 1 28.39 93 SER A CA 1
ATOM 713 C C . SER A 1 93 ? 23.484 8.008 4.301 1 28.39 93 SER A C 1
ATOM 715 O O . SER A 1 93 ? 24.281 7.402 3.586 1 28.39 93 SER A O 1
ATOM 717 N N . ALA A 1 94 ? 23.938 8.117 5.648 1 23.41 94 ALA A N 1
ATOM 718 C CA . ALA A 1 94 ? 25.328 8.109 6.102 1 23.41 94 ALA A CA 1
ATOM 719 C C . ALA A 1 94 ? 25.859 6.684 6.203 1 23.41 94 ALA A C 1
ATOM 721 O O . ALA A 1 94 ? 25.094 5.75 6.48 1 23.41 94 ALA A O 1
ATOM 722 N N . MET B 1 1 ? -16.438 15.281 28.141 1 29.08 1 MET B N 1
ATOM 723 C CA . MET B 1 1 ? -16.484 14.141 27.234 1 29.08 1 MET B CA 1
ATOM 724 C C . MET B 1 1 ? -15.461 14.289 26.125 1 29.08 1 MET B C 1
ATOM 726 O O . MET B 1 1 ? -15.508 15.25 25.344 1 29.08 1 MET B O 1
ATOM 730 N N . ALA B 1 2 ? -14.234 14.18 26.406 1 35.44 2 ALA B N 1
ATOM 731 C CA . ALA B 1 2 ? -13.133 14.383 25.469 1 35.44 2 ALA B CA 1
ATOM 732 C C . ALA B 1 2 ? -13.438 13.734 24.109 1 35.44 2 ALA B C 1
ATOM 734 O O . ALA B 1 2 ? -13.766 12.547 24.047 1 35.44 2 ALA B O 1
ATOM 735 N N . GLY B 1 3 ? -14.117 14.305 23.297 1 36.59 3 GLY B N 1
ATOM 736 C CA . GLY B 1 3 ? -14.516 13.766 22.016 1 36.59 3 GLY B CA 1
ATOM 737 C C . GLY B 1 3 ? -13.5 12.805 21.422 1 36.59 3 GLY B C 1
ATOM 738 O O . GLY B 1 3 ? -12.297 13.086 21.422 1 36.59 3 GLY B O 1
ATOM 739 N N . ALA B 1 4 ? -13.719 11.602 21.672 1 41.88 4 ALA B N 1
ATOM 740 C CA . ALA B 1 4 ? -12.938 10.5 21.125 1 41.88 4 ALA B CA 1
ATOM 741 C C . ALA B 1 4 ? -12.344 10.875 19.766 1 41.88 4 ALA B C 1
ATOM 743 O O . ALA B 1 4 ? -13.07 11.289 18.859 1 41.88 4 ALA B O 1
ATOM 744 N N . LYS B 1 5 ? -11.359 11.68 19.766 1 47.22 5 LYS B N 1
ATOM 745 C CA . LYS B 1 5 ? -10.617 12.031 18.562 1 47.22 5 LYS B CA 1
ATOM 746 C C . LYS B 1 5 ? -10.688 10.914 17.531 1 47.22 5 LYS B C 1
ATOM 748 O O . LYS B 1 5 ? -10.211 9.805 17.781 1 47.22 5 LYS B O 1
ATOM 753 N N . ALA B 1 6 ? -11.82 10.664 16.938 1 51 6 ALA B N 1
ATOM 754 C CA . ALA B 1 6 ? -12.125 9.695 15.891 1 51 6 ALA B CA 1
ATOM 755 C C . ALA B 1 6 ? -10.883 9.391 15.055 1 51 6 ALA B C 1
ATOM 757 O O . ALA B 1 6 ? -10.297 10.289 14.445 1 51 6 ALA B O 1
ATOM 758 N N . LYS B 1 7 ? -10.141 8.438 15.625 1 61.34 7 LYS B N 1
ATOM 759 C CA . LYS B 1 7 ? -8.914 8.062 14.922 1 61.34 7 LYS B CA 1
ATOM 760 C C . LYS B 1 7 ? -9.18 7.852 13.438 1 61.34 7 LYS B C 1
ATOM 762 O O . LYS B 1 7 ? -10.133 7.156 13.062 1 61.34 7 LYS B O 1
ATOM 767 N N . SER B 1 8 ? -9.016 8.875 12.609 1 81 8 SER B N 1
ATOM 768 C CA . SER B 1 8 ? -9.32 8.836 11.188 1 81 8 SER B CA 1
ATOM 769 C C . SER B 1 8 ? -8.352 7.926 10.438 1 81 8 SER B C 1
ATOM 771 O O . SER B 1 8 ? -7.195 7.785 10.828 1 81 8 SER B O 1
ATOM 773 N N . THR B 1 9 ? -8.898 6.926 9.82 1 88.75 9 THR B N 1
ATOM 774 C CA . THR B 1 9 ? -8.148 6.016 8.961 1 88.75 9 THR B CA 1
ATOM 775 C C . THR B 1 9 ? -8.227 6.465 7.504 1 88.75 9 THR B C 1
ATOM 777 O O . THR B 1 9 ? -9.312 6.742 6.988 1 88.75 9 THR B O 1
ATOM 780 N N . ALA B 1 10 ? -7.098 6.637 6.98 1 92.81 10 ALA B N 1
ATOM 781 C CA . ALA B 1 10 ? -7.043 6.883 5.543 1 92.81 10 ALA B CA 1
ATOM 782 C C . ALA B 1 10 ? -6.996 5.574 4.762 1 92.81 10 ALA B C 1
ATOM 784 O O . ALA B 1 10 ? -6.418 4.586 5.227 1 92.81 10 ALA B O 1
ATOM 785 N N . LYS B 1 11 ? -7.664 5.57 3.623 1 93.94 11 LYS B N 1
ATOM 786 C CA . LYS B 1 11 ? -7.652 4.43 2.711 1 93.94 11 LYS B CA 1
ATOM 787 C C . LYS B 1 11 ? -7.207 4.848 1.312 1 93.94 11 LYS B C 1
ATOM 789 O O . LYS B 1 11 ? -7.707 5.836 0.766 1 93.94 11 LYS B O 1
ATOM 794 N N . ALA B 1 12 ? -6.262 4.203 0.783 1 96 12 ALA B N 1
ATOM 795 C CA . ALA B 1 12 ? -5.816 4.418 -0.591 1 96 12 ALA B CA 1
ATOM 796 C C . ALA B 1 12 ? -5.68 3.096 -1.339 1 96 12 ALA B C 1
ATOM 798 O O . ALA B 1 12 ? -5.285 2.084 -0.755 1 96 12 ALA B O 1
ATOM 799 N N . ASP B 1 13 ? -6.004 3.064 -2.584 1 96.44 13 ASP B N 1
ATOM 800 C CA . ASP B 1 13 ? -5.797 1.857 -3.379 1 96.44 13 ASP B CA 1
ATOM 801 C C . ASP B 1 13 ? -4.371 1.795 -3.918 1 96.44 13 ASP B C 1
ATOM 803 O O . ASP B 1 13 ? -3.773 2.828 -4.23 1 96.44 13 ASP B O 1
ATOM 807 N N . ALA B 1 14 ? -3.809 0.671 -3.896 1 93.88 14 ALA B N 1
ATOM 808 C CA . ALA B 1 14 ? -2.51 0.402 -4.508 1 93.88 14 ALA B CA 1
ATOM 809 C C . ALA B 1 14 ? -2.643 -0.572 -5.672 1 93.88 14 ALA B C 1
ATOM 811 O O . ALA B 1 14 ? -3.361 -1.57 -5.578 1 93.88 14 ALA B O 1
ATOM 812 N N . GLN B 1 15 ? -1.945 -0.242 -6.699 1 92.56 15 GLN B N 1
ATOM 813 C CA . GLN B 1 15 ? -1.992 -1.081 -7.891 1 92.56 15 GLN B CA 1
ATOM 814 C C . GLN B 1 15 ? -0.663 -1.798 -8.109 1 92.56 15 GLN B C 1
ATOM 816 O O . GLN B 1 15 ? 0.404 -1.208 -7.93 1 92.56 15 GLN B O 1
ATOM 821 N N . ARG B 1 16 ? -0.812 -2.996 -8.469 1 90.81 16 ARG B N 1
ATOM 822 C CA . ARG B 1 16 ? 0.359 -3.816 -8.758 1 90.81 16 ARG B CA 1
ATOM 823 C C . ARG B 1 16 ? 0.155 -4.629 -10.031 1 90.81 16 ARG B C 1
ATOM 825 O O . ARG B 1 16 ? -0.803 -5.398 -10.133 1 90.81 16 ARG B O 1
ATOM 832 N N . LYS B 1 17 ? 1.09 -4.492 -10.922 1 87.25 17 LYS B N 1
ATOM 833 C CA . LYS B 1 17 ? 1.036 -5.316 -12.125 1 87.25 17 LYS B CA 1
ATOM 834 C C . LYS B 1 17 ? 1.339 -6.777 -11.805 1 87.25 17 LYS B C 1
ATOM 836 O O . LYS B 1 17 ? 1.955 -7.082 -10.781 1 87.25 17 LYS B O 1
ATOM 841 N N . ALA B 1 18 ? 0.81 -7.621 -12.695 1 86.12 18 ALA B N 1
ATOM 842 C CA . ALA B 1 18 ? 1.17 -9.023 -12.523 1 86.12 18 ALA B CA 1
ATOM 843 C C . ALA B 1 18 ? 2.686 -9.203 -12.5 1 86.12 18 ALA B C 1
ATOM 845 O O . ALA B 1 18 ? 3.389 -8.695 -13.383 1 86.12 18 ALA B O 1
ATOM 846 N N . GLY B 1 19 ? 3.174 -9.844 -11.477 1 84.38 19 GLY B N 1
ATOM 847 C CA . GLY B 1 19 ? 4.598 -10.102 -11.352 1 84.38 19 GLY B CA 1
ATOM 848 C C . GLY B 1 19 ? 5.336 -9.039 -10.57 1 84.38 19 GLY B C 1
ATOM 849 O O . GLY B 1 19 ? 6.477 -9.242 -10.148 1 84.38 19 GLY B O 1
ATOM 850 N N . GLU B 1 20 ? 4.676 -7.859 -10.406 1 85.31 20 GLU B N 1
ATOM 851 C CA . GLU B 1 20 ? 5.309 -6.797 -9.633 1 85.31 20 GLU B CA 1
ATOM 852 C C . GLU B 1 20 ? 5.363 -7.16 -8.148 1 85.31 20 GLU B C 1
ATOM 854 O O . GLU B 1 20 ? 4.383 -7.656 -7.586 1 85.31 20 GLU B O 1
ATOM 859 N N . ARG B 1 21 ? 6.559 -6.812 -7.5 1 86.38 21 ARG B N 1
ATOM 860 C CA . ARG B 1 21 ? 6.762 -7.105 -6.086 1 86.38 21 ARG B CA 1
ATOM 861 C C . ARG B 1 21 ? 7.129 -5.84 -5.316 1 86.38 21 ARG B C 1
ATOM 863 O O . ARG B 1 21 ? 7.898 -5.012 -5.805 1 86.38 21 ARG B O 1
ATOM 870 N N . THR B 1 22 ? 6.5 -5.758 -4.168 1 85.94 22 THR B N 1
ATOM 871 C CA . THR B 1 22 ? 7.02 -4.734 -3.268 1 85.94 22 THR B CA 1
ATOM 872 C C . THR B 1 22 ? 8.344 -5.172 -2.656 1 85.94 22 THR B C 1
ATOM 874 O O . THR B 1 22 ? 8.617 -6.367 -2.539 1 85.94 22 THR B O 1
ATOM 877 N N . PRO B 1 23 ? 9.188 -4.188 -2.316 1 82.94 23 PRO B N 1
ATOM 878 C CA . PRO B 1 23 ? 10.312 -4.613 -1.478 1 82.94 23 PRO B CA 1
ATOM 879 C C . PRO B 1 23 ? 9.859 -5.207 -0.146 1 82.94 23 PRO B C 1
ATOM 881 O O . PRO B 1 23 ? 8.734 -4.965 0.296 1 82.94 23 PRO B O 1
ATOM 884 N N . VAL B 1 24 ? 10.781 -6.023 0.428 1 84.81 24 VAL B N 1
ATOM 885 C CA . VAL B 1 24 ? 10.523 -6.504 1.78 1 84.81 24 VAL B CA 1
ATOM 886 C C . VAL B 1 24 ? 10.523 -5.332 2.758 1 84.81 24 VAL B C 1
ATOM 888 O O . VAL B 1 24 ? 11.422 -4.488 2.723 1 84.81 24 VAL B O 1
ATOM 891 N N . HIS B 1 25 ? 9.484 -5.277 3.59 1 81.44 25 HIS B N 1
ATOM 892 C CA . HIS B 1 25 ? 9.383 -4.188 4.555 1 81.44 25 HIS B CA 1
ATOM 893 C C . HIS B 1 25 ? 8.594 -4.617 5.789 1 81.44 25 HIS B C 1
ATOM 895 O O . HIS B 1 25 ? 8.062 -5.727 5.832 1 81.44 25 HIS B O 1
ATOM 901 N N . MET B 1 26 ? 8.695 -3.754 6.754 1 84.12 26 MET B N 1
ATOM 902 C CA . MET B 1 26 ? 7.891 -3.939 7.961 1 84.12 26 MET B CA 1
ATOM 903 C C . MET B 1 26 ? 7.363 -2.605 8.477 1 84.12 26 MET B C 1
ATOM 905 O O . MET B 1 26 ? 7.898 -1.549 8.133 1 84.12 26 MET B O 1
ATOM 909 N N . HIS B 1 27 ? 6.324 -2.693 9.133 1 83.69 27 HIS B N 1
ATOM 910 C CA . HIS B 1 27 ? 5.695 -1.513 9.719 1 83.69 27 HIS B CA 1
ATOM 911 C C . HIS B 1 27 ? 5.344 -1.74 11.18 1 83.69 27 HIS B C 1
ATOM 913 O O . HIS B 1 27 ? 4.93 -2.838 11.562 1 83.69 27 HIS B O 1
ATOM 919 N N . PRO B 1 28 ? 5.508 -0.627 11.945 1 84.5 28 PRO B N 1
ATOM 920 C CA . PRO B 1 28 ? 5.168 -0.765 13.367 1 84.5 28 PRO B CA 1
ATOM 921 C C . PRO B 1 28 ? 3.676 -0.997 13.594 1 84.5 28 PRO B C 1
ATOM 923 O O . PRO B 1 28 ? 3.291 -1.649 14.57 1 84.5 28 PRO B O 1
ATOM 926 N N . ASP B 1 29 ? 2.842 -0.431 12.766 1 85.06 29 ASP B N 1
ATOM 927 C CA . ASP B 1 29 ? 1.398 -0.631 12.852 1 85.06 29 ASP B CA 1
ATOM 928 C C . ASP B 1 29 ? 0.947 -1.774 11.945 1 85.06 29 ASP B C 1
ATOM 930 O O . ASP B 1 29 ? 1.539 -2.008 10.891 1 85.06 29 ASP B O 1
ATOM 934 N N . PRO B 1 30 ? -0.068 -2.512 12.438 1 90.31 30 PRO B N 1
ATOM 935 C CA . PRO B 1 30 ? -0.622 -3.494 11.5 1 90.31 30 PRO B CA 1
ATOM 936 C C . PRO B 1 30 ? -1.21 -2.846 10.25 1 90.31 30 PRO B C 1
ATOM 938 O O . PRO B 1 30 ? -1.721 -1.726 10.312 1 90.31 30 PRO B O 1
ATOM 941 N N . GLN B 1 31 ? -1.108 -3.535 9.156 1 90.38 31 GLN B N 1
ATOM 942 C CA . GLN B 1 31 ? -1.69 -3.047 7.91 1 90.38 31 GLN B CA 1
ATOM 943 C C . GLN B 1 31 ? -2.803 -3.973 7.422 1 90.38 31 GLN B C 1
ATOM 945 O O . GLN B 1 31 ? -2.58 -5.168 7.227 1 90.38 31 GLN B O 1
ATOM 950 N N . PHE B 1 32 ? -3.938 -3.383 7.258 1 92.31 32 PHE B N 1
ATOM 951 C CA . PHE B 1 32 ? -5.113 -4.094 6.77 1 92.31 32 PHE B CA 1
ATOM 952 C C . PHE B 1 32 ? -5.449 -3.672 5.344 1 92.31 32 PHE B C 1
ATOM 954 O O . PHE B 1 32 ? -5.582 -2.479 5.059 1 92.31 32 PHE B O 1
ATOM 961 N N . SER B 1 33 ? -5.594 -4.66 4.445 1 95.69 33 SER B N 1
ATOM 962 C CA . SER B 1 33 ? -5.863 -4.379 3.041 1 95.69 33 SER B CA 1
ATOM 963 C C . SER B 1 33 ? -6.891 -5.352 2.471 1 95.69 33 SER B C 1
ATOM 965 O O . SER B 1 33 ? -6.945 -6.516 2.877 1 95.69 33 SER B O 1
ATOM 967 N N . CYS B 1 34 ? -7.695 -4.875 1.562 1 96.06 34 CYS B N 1
ATOM 968 C CA . CYS B 1 34 ? -8.633 -5.719 0.828 1 96.06 34 CYS B CA 1
ATOM 969 C C . CYS B 1 34 ? -8.383 -5.633 -0.673 1 96.06 34 CYS B C 1
ATOM 971 O O . CYS B 1 34 ? -8.25 -4.539 -1.224 1 96.06 34 CYS B O 1
ATOM 973 N N . VAL B 1 35 ? -8.398 -6.789 -1.295 1 96.12 35 VAL B N 1
ATOM 974 C CA . VAL B 1 35 ? -8.227 -6.824 -2.742 1 96.12 35 VAL B CA 1
ATOM 975 C C . VAL B 1 35 ? -9.516 -6.398 -3.434 1 96.12 35 VAL B C 1
ATOM 977 O O . VAL B 1 35 ? -10.602 -6.887 -3.096 1 96.12 35 VAL B O 1
ATOM 980 N N . ARG B 1 36 ? -9.406 -5.508 -4.383 1 94.38 36 ARG B N 1
ATOM 981 C CA . ARG B 1 36 ? -10.57 -4.996 -5.098 1 94.38 36 ARG B CA 1
ATOM 982 C C . ARG B 1 36 ? -10.602 -5.516 -6.531 1 94.38 36 ARG B C 1
ATOM 984 O O . ARG B 1 36 ? -11.68 -5.645 -7.121 1 94.38 36 ARG B O 1
ATOM 991 N N . GLN B 1 37 ? -9.531 -5.75 -7.055 1 92.94 37 GLN B N 1
ATOM 992 C CA . GLN B 1 37 ? -9.352 -6.258 -8.406 1 92.94 37 GLN B CA 1
ATOM 993 C C . GLN B 1 37 ? -8.086 -7.105 -8.516 1 92.94 37 GLN B C 1
ATOM 995 O O . GLN B 1 37 ? -7.07 -6.801 -7.883 1 92.94 37 GLN B O 1
ATOM 1000 N N . GLY B 1 38 ? -8.195 -8.164 -9.359 1 92.5 38 GLY B N 1
ATOM 1001 C CA . GLY B 1 38 ? -7.035 -9.031 -9.555 1 92.5 38 GLY B CA 1
ATOM 1002 C C . GLY B 1 38 ? -6.742 -9.914 -8.359 1 92.5 38 GLY B C 1
ATOM 1003 O O . GLY B 1 38 ? -7.664 -10.352 -7.664 1 92.5 38 GLY B O 1
ATOM 1004 N N . ARG B 1 39 ? -5.426 -10.328 -8.273 1 92.75 39 ARG B N 1
ATOM 1005 C CA . ARG B 1 39 ? -4.973 -11.188 -7.191 1 92.75 39 ARG B CA 1
ATOM 1006 C C . ARG B 1 39 ? -3.666 -10.68 -6.594 1 92.75 39 ARG B C 1
ATOM 1008 O O . ARG B 1 39 ? -2.832 -10.109 -7.301 1 92.75 39 ARG B O 1
ATOM 1015 N N . VAL B 1 40 ? -3.543 -10.922 -5.332 1 93.19 40 VAL B N 1
ATOM 1016 C CA . VAL B 1 40 ? -2.348 -10.484 -4.617 1 93.19 40 VAL B CA 1
ATOM 1017 C C . VAL B 1 40 ? -1.773 -11.648 -3.811 1 93.19 40 VAL B C 1
ATOM 1019 O O . VAL B 1 40 ? -2.496 -12.305 -3.059 1 93.19 40 VAL B O 1
ATOM 1022 N N . LEU B 1 41 ? -0.552 -11.945 -4.02 1 92.38 41 LEU B N 1
ATOM 1023 C CA . LEU B 1 41 ? 0.173 -12.875 -3.162 1 92.38 41 LEU B CA 1
ATOM 1024 C C . LEU B 1 41 ? 0.77 -12.156 -1.959 1 92.38 41 LEU B C 1
ATOM 1026 O O . LEU B 1 41 ? 1.538 -11.203 -2.119 1 92.38 41 LEU B O 1
ATOM 1030 N N . ASP B 1 42 ? 0.36 -12.555 -0.805 1 92.31 42 ASP B N 1
ATOM 1031 C CA . ASP B 1 42 ? 0.892 -12.031 0.449 1 92.31 42 ASP B CA 1
ATOM 1032 C C . ASP B 1 42 ? 1.903 -13 1.062 1 92.31 42 ASP B C 1
ATOM 1034 O O . ASP B 1 42 ? 1.587 -14.164 1.309 1 92.31 42 ASP B O 1
ATOM 1038 N N . GLN B 1 43 ? 3.104 -12.547 1.31 1 92.44 43 GLN B N 1
ATOM 1039 C CA . GLN B 1 43 ? 4.164 -13.32 1.944 1 92.44 43 GLN B CA 1
ATOM 1040 C C . GLN B 1 43 ? 4.613 -12.672 3.25 1 92.44 43 GLN B C 1
ATOM 1042 O O . GLN B 1 43 ? 5.18 -11.578 3.244 1 92.44 43 GLN B O 1
ATOM 1047 N N . ILE B 1 44 ? 4.359 -13.344 4.309 1 91.5 44 ILE B N 1
ATOM 1048 C CA . ILE B 1 44 ? 4.668 -12.836 5.645 1 91.5 44 ILE B CA 1
ATOM 1049 C C . ILE B 1 44 ? 5.664 -13.773 6.328 1 91.5 44 ILE B C 1
ATOM 1051 O O . ILE B 1 44 ? 5.48 -14.992 6.328 1 91.5 44 ILE B O 1
ATOM 1055 N N . GLU B 1 45 ? 6.738 -13.125 6.855 1 91.38 45 GLU B N 1
ATOM 1056 C CA . GLU B 1 45 ? 7.734 -13.922 7.57 1 91.38 45 GLU B CA 1
ATOM 1057 C C . GLU B 1 45 ? 7.078 -14.797 8.641 1 91.38 45 GLU B C 1
ATOM 1059 O O . GLU B 1 45 ? 6.309 -14.305 9.461 1 91.38 45 GLU B O 1
ATOM 1064 N N . GLY B 1 46 ? 7.344 -16.062 8.586 1 90.44 46 GLY B N 1
ATOM 1065 C CA . GLY B 1 46 ? 6.844 -17.016 9.578 1 90.44 46 GLY B CA 1
ATOM 1066 C C . GLY B 1 46 ? 5.449 -17.516 9.266 1 90.44 46 GLY B C 1
ATOM 1067 O O . GLY B 1 46 ? 4.863 -18.266 10.055 1 90.44 46 GLY B O 1
ATOM 1068 N N . HIS B 1 47 ? 4.816 -17.141 8.242 1 91 47 HIS B N 1
ATOM 1069 C CA . HIS B 1 47 ? 3.479 -17.562 7.848 1 91 47 HIS B CA 1
ATOM 1070 C C . HIS B 1 47 ? 3.496 -18.219 6.469 1 91 47 HIS B C 1
ATOM 1072 O O . HIS B 1 47 ? 4.441 -18.031 5.699 1 91 47 HIS B O 1
ATOM 1078 N N . GLU B 1 48 ? 2.523 -18.969 6.152 1 89.69 48 GLU B N 1
ATOM 1079 C CA . GLU B 1 48 ? 2.361 -19.5 4.801 1 89.69 48 GLU B CA 1
ATOM 1080 C C . GLU B 1 48 ? 2.02 -18.391 3.814 1 89.69 48 GLU B C 1
ATOM 1082 O O . GLU B 1 48 ? 1.321 -17.438 4.164 1 89.69 48 GLU B O 1
ATOM 1087 N N . ASP B 1 49 ? 2.52 -18.578 2.572 1 89.69 49 ASP B N 1
ATOM 1088 C CA . ASP B 1 49 ? 2.127 -17.672 1.509 1 89.69 49 ASP B CA 1
ATOM 1089 C C . ASP B 1 49 ? 0.644 -17.812 1.178 1 89.69 49 ASP B C 1
ATOM 1091 O O . ASP B 1 49 ? 0.123 -18.922 1.112 1 89.69 49 ASP B O 1
ATOM 1095 N N . LYS B 1 50 ? -0.022 -16.719 0.933 1 93.25 50 LYS B N 1
ATOM 1096 C CA . LYS B 1 50 ? -1.449 -16.781 0.627 1 93.25 50 LYS B CA 1
ATOM 1097 C C . LYS B 1 50 ? -1.806 -15.844 -0.524 1 93.25 50 LYS B C 1
ATOM 1099 O O . LYS B 1 50 ? -1.316 -14.711 -0.588 1 93.25 50 LYS B O 1
ATOM 1104 N N . VAL B 1 51 ? -2.605 -16.328 -1.404 1 92.31 51 VAL B N 1
ATOM 1105 C CA . VAL B 1 51 ? -3.143 -15.508 -2.484 1 92.31 51 VAL B CA 1
ATOM 1106 C C . VAL B 1 51 ? -4.535 -15.008 -2.109 1 92.31 51 VAL B C 1
ATOM 1108 O O . VAL B 1 51 ? -5.383 -15.781 -1.667 1 92.31 51 VAL B O 1
ATOM 1111 N N . TYR B 1 52 ? -4.781 -13.805 -2.318 1 93.81 52 TYR B N 1
ATOM 1112 C CA . TYR B 1 52 ? -6.074 -13.188 -2.043 1 93.81 52 TYR B CA 1
ATOM 1113 C C . TYR B 1 52 ? -6.734 -12.711 -3.328 1 93.81 52 TYR B C 1
ATOM 1115 O O . TYR B 1 52 ? -6.066 -12.172 -4.215 1 93.81 52 TYR B O 1
ATOM 1123 N N . GLU B 1 53 ? -7.984 -12.914 -3.379 1 93.5 53 GLU B N 1
ATOM 1124 C CA . GLU B 1 53 ? -8.797 -12.547 -4.535 1 93.5 53 GLU B CA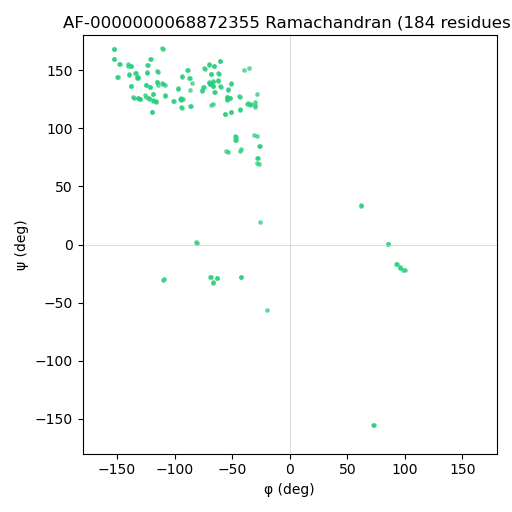 1
ATOM 1125 C C . GLU B 1 53 ? -9.734 -11.391 -4.207 1 93.5 53 GLU B C 1
ATOM 1127 O O . GLU B 1 53 ? -9.859 -10.992 -3.045 1 93.5 53 GLU B O 1
ATOM 1132 N N . PRO B 1 54 ? -10.375 -10.797 -5.223 1 93.56 54 PRO B N 1
ATOM 1133 C CA . PRO B 1 54 ? -11.234 -9.648 -4.953 1 93.56 54 PRO B CA 1
ATOM 1134 C C . PRO B 1 54 ? -12.289 -9.93 -3.881 1 93.56 54 PRO B C 1
ATOM 1136 O O . PRO B 1 54 ? -12.953 -10.969 -3.924 1 93.56 54 PRO B O 1
ATOM 1139 N N . GLY B 1 55 ? -12.383 -9.023 -2.994 1 94.81 55 GLY B N 1
ATOM 1140 C CA . GLY B 1 55 ? -13.32 -9.172 -1.896 1 94.81 55 GLY B CA 1
ATOM 1141 C C . GLY B 1 55 ? -12.688 -9.742 -0.641 1 94.81 55 GLY B C 1
ATOM 1142 O O . GLY B 1 55 ? -13.25 -9.625 0.451 1 94.81 55 GLY B O 1
ATOM 1143 N N . GLU B 1 56 ? -11.539 -10.391 -0.773 1 96.06 56 GLU B N 1
ATOM 1144 C CA . GLU B 1 56 ? -10.82 -10.914 0.386 1 96.06 56 GLU B CA 1
ATOM 1145 C C . GLU B 1 56 ? -9.852 -9.883 0.951 1 96.06 56 GLU B C 1
ATOM 1147 O O . GLU B 1 56 ? -9.359 -9.023 0.218 1 96.06 56 GLU B O 1
ATOM 1152 N N . CYS B 1 57 ? -9.672 -10.016 2.244 1 96.94 57 CYS B N 1
ATOM 1153 C CA . CYS B 1 57 ? -8.828 -9.062 2.949 1 96.94 57 CYS B CA 1
ATOM 1154 C C . CYS B 1 57 ? -7.703 -9.781 3.693 1 96.94 57 CYS B C 1
ATOM 1156 O O . CYS B 1 57 ? -7.828 -10.961 4.027 1 96.94 57 CYS B O 1
ATOM 1158 N N . TYR B 1 58 ? -6.652 -9.086 3.904 1 94.94 58 TYR B N 1
ATOM 1159 C CA . TYR B 1 58 ? -5.512 -9.641 4.621 1 94.94 58 TYR B CA 1
ATOM 1160 C C . TYR B 1 58 ? -4.941 -8.633 5.609 1 94.94 58 TYR B C 1
ATOM 1162 O O . TYR B 1 58 ? -5.148 -7.426 5.461 1 94.94 58 TYR B O 1
ATOM 1170 N N . LEU B 1 59 ? -4.316 -9.172 6.633 1 94.69 59 LEU B N 1
ATOM 1171 C CA . LEU B 1 59 ? -3.652 -8.398 7.676 1 94.69 59 LEU B CA 1
ATOM 1172 C C . LEU B 1 59 ? -2.16 -8.711 7.723 1 94.69 59 LEU B C 1
ATOM 1174 O O . LEU B 1 59 ? -1.771 -9.883 7.816 1 94.69 59 LEU B O 1
ATOM 1178 N N . MET B 1 60 ? -1.357 -7.734 7.605 1 92.62 60 MET B N 1
ATOM 1179 C CA . MET B 1 60 ? 0.068 -7.863 7.895 1 92.62 60 MET B CA 1
ATOM 1180 C C . MET B 1 60 ? 0.367 -7.469 9.336 1 92.62 60 MET B C 1
ATOM 1182 O O . MET B 1 60 ? 0.135 -6.324 9.734 1 92.62 60 MET B O 1
ATOM 1186 N N . PRO B 1 61 ? 0.871 -8.383 10.156 1 94.19 61 PRO B N 1
ATOM 1187 C CA . PRO B 1 61 ? 1.103 -8.07 11.57 1 94.19 61 PRO B CA 1
ATOM 1188 C C . PRO B 1 61 ? 2.182 -7.012 11.766 1 94.19 61 PRO B C 1
ATOM 1190 O O . PRO B 1 61 ? 3.037 -6.824 10.898 1 94.19 61 PRO B O 1
ATOM 1193 N N . PRO B 1 62 ? 2.076 -6.277 12.93 1 91.88 62 PRO B N 1
ATOM 1194 C CA . PRO B 1 62 ? 3.105 -5.27 13.203 1 91.88 62 PRO B CA 1
ATOM 1195 C C . PRO B 1 62 ? 4.496 -5.879 13.359 1 91.88 62 PRO B C 1
ATOM 1197 O O . PRO B 1 62 ? 4.637 -6.977 13.898 1 91.88 62 PRO B O 1
ATOM 1200 N N . ASN B 1 63 ? 5.461 -5.152 12.812 1 92.31 63 ASN B N 1
ATOM 1201 C CA . ASN B 1 63 ? 6.875 -5.457 13.008 1 92.31 63 ASN B CA 1
ATOM 1202 C C . ASN B 1 63 ? 7.23 -6.836 12.461 1 92.31 63 ASN B C 1
ATOM 1204 O O . ASN B 1 63 ? 8.031 -7.559 13.055 1 92.31 63 ASN B O 1
ATOM 1208 N N . THR B 1 64 ? 6.605 -7.254 11.398 1 92.5 64 THR B N 1
ATOM 1209 C CA . THR B 1 64 ? 6.844 -8.516 10.711 1 92.5 64 THR B CA 1
ATOM 1210 C C . THR B 1 64 ? 7.215 -8.273 9.25 1 92.5 64 THR B C 1
ATOM 1212 O O . THR B 1 64 ? 6.531 -7.531 8.547 1 92.5 64 THR B O 1
ATOM 1215 N N . LYS B 1 65 ? 8.281 -8.781 8.844 1 90.44 65 LYS B N 1
ATOM 1216 C CA . LYS B 1 65 ? 8.688 -8.625 7.449 1 90.44 65 LYS B CA 1
ATOM 1217 C C . LYS B 1 65 ? 7.648 -9.211 6.5 1 90.44 65 LYS B C 1
ATOM 1219 O O . LYS B 1 65 ? 7.145 -10.312 6.73 1 90.44 65 LYS B O 1
ATOM 1224 N N . ALA B 1 66 ? 7.379 -8.445 5.453 1 90.88 66 ALA B N 1
ATOM 1225 C CA . ALA B 1 66 ? 6.383 -8.898 4.488 1 90.88 66 ALA B CA 1
ATOM 1226 C C . ALA B 1 66 ? 6.656 -8.32 3.104 1 90.88 66 ALA B C 1
ATOM 1228 O O . ALA B 1 66 ? 7.445 -7.383 2.961 1 90.88 66 ALA B O 1
ATOM 1229 N N . ARG B 1 67 ? 6.098 -8.961 2.129 1 89.5 67 ARG B N 1
ATOM 1230 C CA . ARG B 1 67 ? 6.039 -8.398 0.784 1 89.5 67 ARG B CA 1
ATOM 1231 C C . ARG B 1 67 ? 4.777 -8.852 0.056 1 89.5 67 ARG B C 1
ATOM 1233 O O . ARG B 1 67 ? 4.172 -9.859 0.425 1 89.5 67 ARG B O 1
ATOM 1240 N N . LEU B 1 68 ? 4.383 -8.078 -0.881 1 91.44 68 LEU B N 1
ATOM 1241 C CA . LEU B 1 68 ? 3.238 -8.375 -1.738 1 91.44 68 LEU B CA 1
ATOM 1242 C C . LEU B 1 68 ? 3.68 -8.57 -3.186 1 91.44 68 LEU B C 1
ATOM 1244 O O . LEU B 1 68 ? 4.668 -7.973 -3.623 1 91.44 68 LEU B O 1
ATOM 1248 N N . LEU B 1 69 ? 2.947 -9.414 -3.895 1 89.5 69 LEU B N 1
ATOM 1249 C CA . LEU B 1 69 ? 3.139 -9.609 -5.328 1 89.5 69 L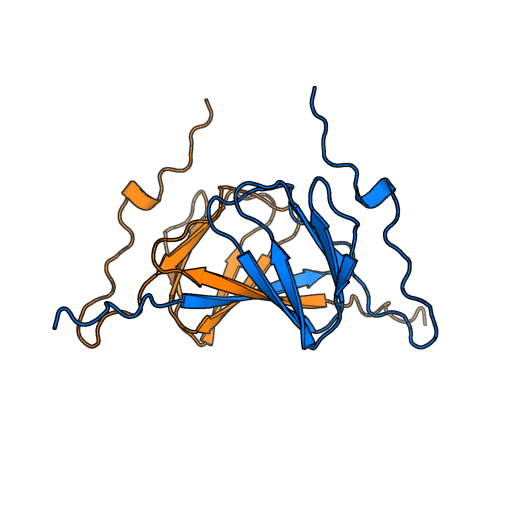EU B CA 1
ATOM 1250 C C . LEU B 1 69 ? 1.807 -9.547 -6.066 1 89.5 69 LEU B C 1
ATOM 1252 O O . LEU B 1 69 ? 0.832 -10.18 -5.656 1 89.5 69 LEU B O 1
ATOM 1256 N N . GLY B 1 70 ? 1.74 -8.664 -7.09 1 90.5 70 GLY B N 1
ATOM 1257 C CA . GLY B 1 70 ? 0.612 -8.766 -8 1 90.5 70 GLY B CA 1
ATOM 1258 C C . GLY B 1 70 ? 0.624 -10.039 -8.828 1 90.5 70 GLY B C 1
ATOM 1259 O O . GLY B 1 70 ? 1.673 -10.461 -9.32 1 90.5 70 GLY B O 1
ATOM 1260 N N . ARG B 1 71 ? -0.57 -10.609 -8.906 1 86.62 71 ARG B N 1
ATOM 1261 C CA . ARG B 1 71 ? -0.686 -11.844 -9.68 1 86.62 71 ARG B CA 1
ATOM 1262 C C . ARG B 1 71 ? -1.739 -11.703 -10.773 1 86.62 71 ARG B C 1
ATOM 1264 O O . ARG B 1 71 ? -2.689 -10.93 -10.633 1 86.62 71 ARG B O 1
ATOM 1271 N N . SER B 1 72 ? -1.453 -12.406 -11.836 1 76.75 72 SER B N 1
ATOM 1272 C CA . SER B 1 72 ? -2.453 -12.461 -12.898 1 76.75 72 SER B CA 1
ATOM 1273 C C . SER B 1 72 ? -3.68 -13.258 -12.461 1 76.75 72 SER B C 1
ATOM 1275 O O . SER B 1 72 ? -3.586 -14.133 -11.594 1 76.75 72 SER B O 1
ATOM 1277 N N . SER B 1 73 ? -4.824 -12.688 -12.836 1 66.56 73 SER B N 1
ATOM 1278 C CA . SER B 1 73 ? -6.012 -13.508 -12.625 1 66.56 73 SER B CA 1
ATOM 1279 C C . SER B 1 73 ? -5.863 -14.867 -13.305 1 66.56 73 SER B C 1
ATOM 1281 O O . SER B 1 73 ? -5.242 -14.977 -14.367 1 66.56 73 SER B O 1
ATOM 1283 N N . PRO B 1 74 ? -6.043 -15.922 -12.422 1 55.81 74 PRO B N 1
ATOM 1284 C CA . PRO B 1 74 ? -5.953 -17.203 -13.133 1 55.81 74 PRO B CA 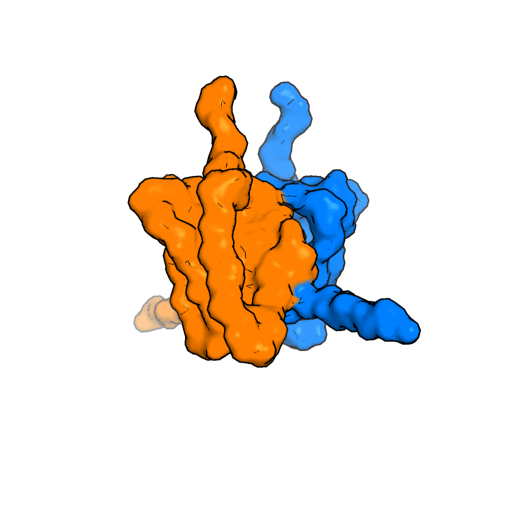1
ATOM 1285 C C . PRO B 1 74 ? -6.695 -17.188 -14.469 1 55.81 74 PRO B C 1
ATOM 1287 O O . PRO B 1 74 ? -7.676 -16.453 -14.625 1 55.81 74 PRO B O 1
ATOM 1290 N N . ILE B 1 75 ? -5.953 -17.359 -15.5 1 47.12 75 ILE B N 1
ATOM 1291 C CA . ILE B 1 75 ? -6.77 -17.703 -16.656 1 47.12 75 ILE B CA 1
ATOM 1292 C C . ILE B 1 75 ? -7.961 -18.547 -16.219 1 47.12 75 ILE B C 1
ATOM 1294 O O . ILE B 1 75 ? -7.852 -19.344 -15.289 1 47.12 75 ILE B O 1
ATOM 1298 N N . GLN B 1 76 ? -9.141 -18.062 -16.469 1 46.38 76 GLN B N 1
ATOM 1299 C CA . GLN B 1 76 ? -10.289 -18.953 -16.297 1 46.38 76 GLN B CA 1
ATOM 1300 C C . GLN B 1 76 ? -9.906 -20.406 -16.562 1 46.3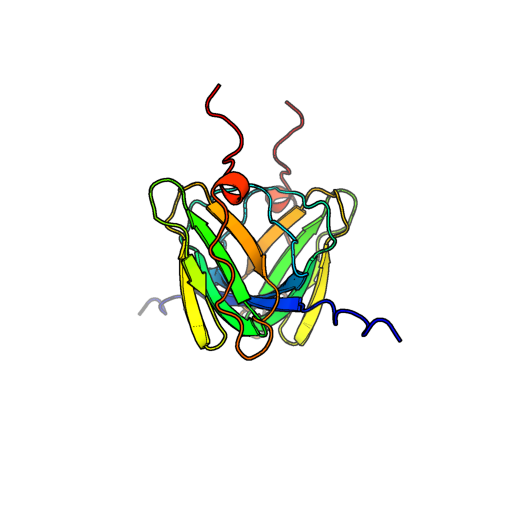8 76 GLN B C 1
ATOM 1302 O O . GLN B 1 76 ? -9.344 -20.719 -17.609 1 46.38 76 GLN B O 1
ATOM 1307 N N . GLY B 1 77 ? -10.062 -21.25 -15.484 1 46.62 77 GLY B N 1
ATOM 1308 C CA . GLY B 1 77 ? -9.852 -22.688 -15.547 1 46.62 77 GLY B CA 1
ATOM 1309 C C . GLY B 1 77 ? -8.508 -23.109 -15.008 1 46.62 77 GLY B C 1
ATOM 1310 O O . GLY B 1 77 ? -8.219 -24.312 -14.922 1 46.62 77 GLY B O 1
ATOM 1311 N N . SER B 1 78 ? -7.629 -22.094 -15.023 1 45.91 78 SER B N 1
ATOM 1312 C CA . SER B 1 78 ? -6.328 -22.578 -14.57 1 45.91 78 SER B CA 1
ATOM 1313 C C . SER B 1 78 ? -6.145 -22.344 -13.078 1 45.91 78 SER B C 1
ATOM 1315 O O . SER B 1 78 ? -6.762 -21.453 -12.5 1 45.91 78 SER B O 1
ATOM 1317 N N . THR B 1 79 ? -5.844 -23.328 -12.352 1 45.56 79 THR B N 1
ATOM 1318 C CA . THR B 1 79 ? -5.547 -23.281 -10.922 1 45.56 79 THR B CA 1
ATOM 1319 C C . THR B 1 79 ? -4.496 -22.219 -10.625 1 45.56 79 THR B C 1
ATOM 1321 O O . THR B 1 79 ? -3.473 -22.125 -11.305 1 45.56 79 THR B O 1
ATOM 1324 N N . PRO B 1 80 ? -4.949 -21.297 -9.945 1 51.25 80 PRO B N 1
ATOM 1325 C CA . PRO B 1 80 ? -3.932 -20.312 -9.586 1 51.25 80 PRO B CA 1
ATOM 1326 C C . PRO B 1 80 ? -2.572 -20.938 -9.289 1 51.25 80 PRO B C 1
ATOM 1328 O O . PRO B 1 80 ? -2.506 -22.031 -8.727 1 51.25 80 PRO B O 1
ATOM 1331 N N . THR B 1 81 ? -1.559 -20.531 -10.055 1 50.72 81 THR B N 1
ATOM 1332 C CA . THR B 1 81 ? -0.223 -21.047 -9.773 1 50.72 81 THR B CA 1
ATOM 1333 C C . THR B 1 81 ? 0.177 -20.75 -8.328 1 50.72 81 THR B C 1
ATOM 1335 O O . THR B 1 81 ? 0.081 -19.609 -7.871 1 50.72 81 THR B O 1
ATOM 1338 N N . PRO B 1 82 ? 0.271 -21.766 -7.586 1 52.88 82 PRO B N 1
ATOM 1339 C CA . PRO B 1 82 ? 0.728 -21.547 -6.211 1 52.88 82 PRO B CA 1
ATOM 1340 C C . PRO B 1 82 ? 2.016 -20.734 -6.137 1 52.88 82 PRO B C 1
ATOM 1342 O O . PRO B 1 82 ? 2.777 -20.688 -7.105 1 52.88 82 PRO B O 1
ATOM 1345 N N . PRO B 1 83 ? 2.033 -19.844 -5.219 1 53.41 83 PRO B N 1
ATOM 1346 C CA . PRO B 1 83 ? 3.314 -19.156 -5.062 1 53.41 83 PRO B CA 1
ATOM 1347 C C . PRO B 1 83 ? 4.508 -20.109 -5.117 1 53.41 83 PRO B C 1
ATOM 1349 O O . PRO B 1 83 ? 4.391 -21.281 -4.742 1 53.41 83 PRO B O 1
ATOM 1352 N N . SER B 1 84 ? 5.414 -19.766 -5.973 1 51.19 84 SER B N 1
ATOM 1353 C CA . SER B 1 84 ? 6.637 -20.562 -6.016 1 51.19 84 SER B CA 1
ATOM 1354 C C . SER B 1 84 ? 7.535 -20.25 -4.82 1 51.19 84 SER B C 1
ATOM 1356 O O . SER B 1 84 ? 7.539 -19.125 -4.309 1 51.19 84 SER B O 1
ATOM 1358 N N . PRO B 1 85 ? 8.07 -21.281 -4.211 1 49.97 85 PRO B N 1
ATOM 1359 C CA . PRO B 1 85 ? 9.055 -21.047 -3.148 1 49.97 85 PRO B CA 1
ATOM 1360 C C . PRO B 1 85 ? 10.055 -19.938 -3.5 1 49.97 85 PRO B C 1
ATOM 1362 O O . PRO B 1 85 ? 10.578 -19.281 -2.605 1 49.97 85 PRO B O 1
ATOM 1365 N N . LEU B 1 86 ? 10.234 -19.828 -4.727 1 47.44 86 LEU B N 1
ATOM 1366 C CA . LEU B 1 86 ? 11.211 -18.828 -5.164 1 47.44 86 LEU B CA 1
ATOM 1367 C C . LEU B 1 86 ? 10.695 -17.406 -4.902 1 47.44 86 LEU B C 1
ATOM 1369 O O . LEU B 1 86 ? 11.477 -16.453 -4.855 1 47.44 86 LEU B O 1
ATOM 1373 N N . ASP B 1 87 ? 9.477 -17.344 -4.918 1 51.81 87 ASP B N 1
ATOM 1374 C CA . ASP B 1 87 ? 8.875 -16.047 -4.656 1 51.81 87 ASP B CA 1
ATOM 1375 C C . ASP B 1 87 ? 9.203 -15.562 -3.242 1 51.81 87 ASP B C 1
ATOM 1377 O O . ASP B 1 87 ? 9.172 -14.367 -2.963 1 51.81 87 ASP B O 1
ATOM 1381 N N . ARG B 1 88 ? 9.398 -16.5 -2.385 1 48.56 88 ARG B N 1
ATOM 1382 C CA . ARG B 1 88 ? 9.625 -16.188 -0.979 1 48.56 88 ARG B CA 1
ATOM 1383 C C . ARG B 1 88 ? 11.078 -15.781 -0.734 1 48.56 88 ARG B C 1
ATOM 1385 O O . ARG B 1 88 ? 11.539 -15.773 0.408 1 48.56 88 ARG B O 1
ATOM 1392 N N . ARG B 1 89 ? 11.953 -15.711 -1.678 1 43.31 89 ARG B N 1
ATOM 1393 C CA . ARG B 1 89 ? 13.273 -15.383 -1.152 1 43.31 89 ARG B CA 1
ATOM 1394 C C . ARG B 1 89 ? 13.242 -14.094 -0.344 1 43.31 89 ARG B C 1
ATOM 1396 O O . ARG B 1 89 ? 12.977 -13.023 -0.892 1 43.31 89 ARG B O 1
ATOM 1403 N N . TRP B 1 90 ? 12.836 -14.195 0.82 1 42.12 90 TRP B N 1
ATOM 1404 C CA . TRP B 1 90 ? 13.031 -13.094 1.752 1 42.12 90 TRP B CA 1
ATOM 1405 C C . TRP B 1 90 ? 14.469 -12.578 1.699 1 42.12 90 TRP B C 1
ATOM 1407 O O . TRP B 1 90 ? 15.406 -13.359 1.581 1 42.12 90 TRP B O 1
ATOM 1417 N N . LEU B 1 91 ? 14.836 -11.617 0.865 1 40.97 91 LEU B N 1
ATOM 1418 C CA . LEU B 1 91 ? 16.219 -11.203 1.011 1 40.97 91 LEU B CA 1
ATOM 1419 C C . LEU B 1 91 ? 16.688 -11.367 2.453 1 40.97 91 LEU B C 1
ATOM 1421 O O . LEU B 1 91 ? 15.969 -11.016 3.389 1 40.97 91 LEU B O 1
ATOM 1425 N N . PRO B 1 92 ? 17.906 -12.258 2.664 1 33.41 92 PRO B N 1
ATOM 1426 C CA . PRO B 1 92 ? 18.688 -12.633 3.854 1 33.41 92 PRO B CA 1
ATOM 1427 C C . PRO B 1 92 ? 18.891 -11.469 4.809 1 33.41 92 PRO B C 1
ATOM 1429 O O . PRO B 1 92 ? 18.828 -10.305 4.398 1 33.41 92 PRO B O 1
ATOM 1432 N N . SER B 1 93 ? 19.016 -11.742 6.102 1 28.3 93 SER B N 1
ATOM 1433 C CA . SER B 1 93 ? 19.969 -11.453 7.18 1 28.3 93 SER B CA 1
ATOM 1434 C C . SER B 1 93 ? 21.359 -11.188 6.637 1 28.3 93 SER B C 1
ATOM 1436 O O . SER B 1 93 ? 22.312 -11.07 7.402 1 28.3 93 SER B O 1
ATOM 1438 N N . ALA B 1 94 ? 21.828 -10.836 5.379 1 23.91 94 ALA B N 1
ATOM 1439 C CA . ALA B 1 94 ? 23.281 -10.844 5.531 1 23.91 94 ALA B CA 1
ATOM 1440 C C . ALA B 1 94 ? 23.75 -9.703 6.426 1 23.91 94 ALA B C 1
ATOM 1442 O O . ALA B 1 94 ? 23.141 -8.633 6.453 1 23.91 94 ALA B O 1
#

Secondary structure (DSSP, 8-state):
-------PEEEEEEEEETT-BPPPB--SS-EEEEEEESEEEEEETTS--EEE-TT-EEEEPTT--EEEEEE----TTS------GGGG------/-------PEEEEEEEEETT-BPPPB--SS-EEEEEEESEEEEEETTS--EEE-TT-EEEEPTT--EEEEEE----TTS------GGGG------

pLDDT: mean 76.74, std 21.68, range [23.41, 97.0]